Protein AF-A0AAP0BCT8-F1 (afdb_monomer_lite)

Secondary structure (DSSP, 8-state):
-----S----STT-EEEEETTEEEEEEPBTTT-TTSBSSSS-EEEEE--SS-EEEEEE-SSEEEEEESSS-EEEEEEEEEEETTEEEEEEEEEEE-SS-EEEEE--SSPP-GGGTS--S----------------EEEEEEEETTTEEEEEEEETTTEEEEEEEEE-----SSS--GGGG-EEEEEEEESSSEEEEEEETTS-EEEEEE---S-----EEEPSSS-EEEEEETTEEEEEE--PPP-SEEEEEEETTEEEEEEEESSSEEEEEEEEETTTTEEEEEE----B--S-----

Radius of gyration: 20.94 Å; chains: 1; bounding box: 56×50×57 Å

InterPro domains:
  IPR015943 WD40/YVTN repeat-like-containing domain superfamily [G3DSA:2.130.10.10] (5-277)
  IPR050358 RSE1/DDB1/CPSF1 [PTHR10644] (10-273)

Structure (mmCIF, N/CA/C/O backbone):
data_AF-A0AAP0BCT8-F1
#
_entry.id   AF-A0AAP0BCT8-F1
#
loop_
_atom_site.group_PDB
_atom_site.id
_atom_site.type_symbol
_atom_site.label_atom_id
_atom_site.label_alt_id
_atom_site.label_comp_id
_atom_site.label_asym_id
_atom_site.label_entity_id
_atom_site.label_seq_id
_atom_site.pdbx_PDB_ins_code
_atom_site.Cartn_x
_atom_site.Cartn_y
_atom_site.Cartn_z
_atom_site.occupancy
_atom_site.B_iso_or_equiv
_atom_site.auth_seq_id
_atom_site.auth_comp_id
_atom_site.auth_asym_id
_atom_site.auth_atom_id
_atom_site.pdbx_PDB_model_num
ATOM 1 N N . MET A 1 1 ? 13.645 0.091 11.585 1.00 22.42 1 MET A N 1
ATOM 2 C CA . MET A 1 1 ? 13.985 0.268 10.155 1.00 22.42 1 MET A CA 1
ATOM 3 C C . MET A 1 1 ? 12.853 -0.329 9.327 1.00 22.42 1 MET A C 1
ATOM 5 O O . MET A 1 1 ? 12.811 -1.543 9.201 1.00 22.42 1 MET A O 1
ATOM 9 N N . LYS A 1 2 ? 11.904 0.481 8.832 1.00 27.81 2 LYS A N 1
ATOM 10 C CA . LYS A 1 2 ? 10.885 0.024 7.866 1.00 27.81 2 LYS A CA 1
ATOM 11 C C . LYS A 1 2 ? 11.562 0.000 6.485 1.00 27.81 2 LYS A C 1
ATOM 13 O O . LYS A 1 2 ? 11.787 1.051 5.898 1.00 27.81 2 LYS A O 1
ATOM 18 N N . GLY A 1 3 ? 12.061 -1.173 6.087 1.00 29.11 3 GLY A N 1
ATOM 19 C CA . GLY A 1 3 ? 13.017 -1.351 4.982 1.00 29.11 3 GLY A CA 1
ATOM 20 C C . GLY A 1 3 ? 12.420 -1.632 3.600 1.00 29.11 3 GLY A C 1
ATOM 21 O O . GLY A 1 3 ? 13.172 -1.662 2.636 1.00 29.11 3 GLY A O 1
ATOM 22 N N . LEU A 1 4 ? 11.107 -1.805 3.467 1.00 38.34 4 LEU A N 1
ATOM 23 C CA . LEU A 1 4 ? 10.416 -1.924 2.180 1.00 38.34 4 LEU A CA 1
ATOM 24 C C . LEU A 1 4 ? 8.988 -1.399 2.376 1.00 38.34 4 LEU A C 1
ATOM 26 O O . LEU A 1 4 ? 8.299 -1.862 3.279 1.00 38.34 4 LEU A O 1
ATOM 30 N N . LEU A 1 5 ? 8.561 -0.427 1.568 1.00 46.06 5 LEU A N 1
ATOM 31 C CA . LEU A 1 5 ? 7.239 0.212 1.662 1.00 46.06 5 LEU A CA 1
ATOM 32 C C . LEU A 1 5 ? 6.247 -0.382 0.640 1.00 46.06 5 LEU A C 1
ATOM 34 O O . LEU A 1 5 ? 5.536 0.361 -0.011 1.00 46.06 5 LEU A O 1
ATOM 38 N N . ASN A 1 6 ? 6.176 -1.715 0.539 1.00 46.03 6 ASN A N 1
ATOM 39 C CA . ASN A 1 6 ? 5.222 -2.492 -0.281 1.00 46.03 6 ASN A CA 1
ATOM 40 C C . ASN A 1 6 ? 5.526 -2.663 -1.791 1.00 46.03 6 ASN A C 1
ATOM 42 O O . ASN A 1 6 ? 5.862 -1.719 -2.500 1.00 46.03 6 ASN A O 1
ATOM 46 N N . GLY A 1 7 ? 5.307 -3.904 -2.262 1.00 47.88 7 GLY A N 1
ATOM 47 C CA . GLY A 1 7 ? 4.762 -4.247 -3.587 1.00 47.88 7 GLY A CA 1
ATOM 48 C C . GLY A 1 7 ? 5.716 -4.400 -4.780 1.00 47.88 7 GLY A C 1
ATOM 49 O O . GLY A 1 7 ? 6.139 -3.416 -5.370 1.00 47.88 7 GLY A O 1
ATOM 50 N N . THR A 1 8 ? 5.937 -5.645 -5.216 1.00 46.38 8 THR A N 1
ATOM 51 C CA . THR A 1 8 ? 6.349 -6.022 -6.583 1.00 46.38 8 THR A CA 1
ATOM 52 C C . THR A 1 8 ? 5.097 -6.343 -7.398 1.00 46.38 8 THR A C 1
ATOM 54 O O . THR A 1 8 ? 4.490 -7.384 -7.159 1.00 46.38 8 THR A O 1
ATOM 57 N N . TYR A 1 9 ? 4.725 -5.499 -8.363 1.00 49.84 9 TYR A N 1
ATOM 58 C CA . TYR A 1 9 ? 3.739 -5.857 -9.388 1.00 49.84 9 TYR A CA 1
ATOM 59 C C . TYR A 1 9 ? 4.398 -5.935 -10.761 1.00 49.84 9 TYR A C 1
ATOM 61 O O . TYR A 1 9 ? 5.151 -5.040 -11.144 1.00 49.84 9 TYR A O 1
ATOM 69 N N . VAL A 1 10 ? 4.067 -7.009 -11.477 1.00 49.91 10 VAL A N 1
ATOM 70 C CA . VAL A 1 10 ? 4.519 -7.345 -12.824 1.00 49.91 10 VAL A CA 1
ATOM 71 C C . VAL A 1 10 ? 3.366 -7.089 -13.790 1.00 49.91 10 VAL A C 1
ATOM 73 O O . VAL A 1 10 ? 2.731 -8.025 -14.267 1.00 49.91 10 VAL A O 1
ATOM 76 N N . SER A 1 11 ? 3.105 -5.817 -14.093 1.00 46.94 11 SER A N 1
ATOM 77 C CA . SER A 1 11 ? 2.484 -5.491 -15.382 1.00 46.94 11 SER A CA 1
ATOM 78 C C . SER A 1 11 ? 3.589 -5.599 -16.425 1.00 46.94 11 SER A C 1
ATOM 80 O O . SER A 1 11 ? 4.672 -5.046 -16.227 1.00 46.94 11 SER A O 1
ATOM 82 N N . ASP A 1 12 ? 3.379 -6.374 -17.484 1.00 58.59 12 ASP A N 1
ATOM 83 C CA . ASP A 1 12 ? 4.313 -6.517 -18.614 1.00 58.59 12 ASP A CA 1
ATOM 84 C C . ASP A 1 12 ? 5.732 -7.049 -18.312 1.00 58.59 12 ASP A C 1
ATOM 86 O O . ASP A 1 12 ? 6.634 -6.929 -19.140 1.00 58.59 12 ASP A O 1
ATOM 90 N N . GLY A 1 13 ? 5.960 -7.710 -17.172 1.00 68.12 13 GLY A N 1
ATOM 91 C CA . GLY A 1 13 ? 7.278 -8.288 -16.854 1.00 68.12 13 GLY A CA 1
ATOM 92 C C . GLY A 1 13 ? 8.186 -7.389 -16.007 1.00 68.12 13 GLY A C 1
ATOM 93 O O . GLY A 1 13 ? 9.349 -7.731 -15.815 1.00 68.12 13 GLY A O 1
ATOM 94 N N . LEU A 1 14 ? 7.682 -6.264 -15.497 1.00 75.00 14 LEU A N 1
ATOM 95 C CA . LEU A 1 14 ? 8.451 -5.283 -14.728 1.00 75.00 14 LEU A CA 1
ATOM 96 C C . LEU A 1 14 ? 8.467 -5.576 -13.226 1.00 75.00 14 LEU A C 1
ATOM 98 O O . LEU A 1 14 ? 7.461 -5.961 -12.654 1.00 75.00 14 LEU A O 1
ATOM 102 N N . LEU A 1 15 ? 9.599 -5.345 -12.562 1.00 82.00 15 LEU A N 1
ATOM 103 C CA . LEU A 1 15 ? 9.684 -5.333 -11.101 1.00 82.00 15 LEU A CA 1
ATOM 104 C C . LEU A 1 15 ? 9.754 -3.889 -10.629 1.00 82.00 15 LEU A C 1
ATOM 106 O O . LEU A 1 15 ? 10.621 -3.151 -11.084 1.00 82.00 15 LEU A O 1
ATOM 110 N N . VAL A 1 16 ? 8.878 -3.496 -9.709 1.00 83.31 16 VAL A N 1
ATOM 111 C CA . VAL A 1 16 ? 8.884 -2.169 -9.081 1.00 83.31 16 VAL A CA 1
ATOM 112 C C . VAL A 1 16 ? 9.274 -2.314 -7.616 1.00 83.31 16 VAL A C 1
ATOM 114 O O . VAL A 1 16 ? 8.834 -3.234 -6.935 1.00 83.31 16 VAL A O 1
ATOM 117 N N . GLN A 1 17 ? 10.110 -1.399 -7.140 1.00 86.31 17 GLN A N 1
ATOM 118 C CA . GLN A 1 17 ? 10.537 -1.300 -5.757 1.00 86.31 17 GLN A CA 1
ATOM 119 C C . GLN A 1 17 ? 10.421 0.151 -5.294 1.00 86.31 17 GLN A C 1
ATOM 121 O O . GLN A 1 17 ? 11.037 1.057 -5.862 1.00 86.31 17 GLN A O 1
ATOM 126 N N . ILE A 1 18 ? 9.667 0.363 -4.220 1.00 87.62 18 ILE A N 1
ATOM 127 C CA . ILE A 1 18 ? 9.539 1.666 -3.570 1.00 87.62 18 ILE A CA 1
ATOM 128 C C . ILE A 1 18 ? 10.485 1.708 -2.370 1.00 87.62 18 ILE A C 1
ATOM 130 O O . ILE A 1 18 ? 10.412 0.884 -1.456 1.00 87.62 18 ILE A O 1
ATOM 134 N N . HIS A 1 19 ? 11.383 2.688 -2.372 1.00 85.88 19 HIS A N 1
ATOM 135 C CA . HIS A 1 19 ? 12.303 2.968 -1.280 1.00 85.88 19 HIS A CA 1
ATOM 136 C C . HIS A 1 19 ? 12.128 4.414 -0.807 1.00 85.88 19 HIS A C 1
ATOM 138 O O . HIS A 1 19 ? 11.650 5.276 -1.538 1.00 85.88 19 HIS A O 1
ATOM 144 N N . ARG A 1 20 ? 12.589 4.728 0.409 1.00 86.69 20 ARG A N 1
ATOM 145 C CA . ARG A 1 20 ? 12.513 6.089 0.972 1.00 86.69 20 ARG A CA 1
ATOM 146 C C . ARG A 1 20 ? 13.132 7.163 0.063 1.00 86.69 20 ARG A C 1
ATOM 148 O O . ARG A 1 20 ? 12.712 8.313 0.098 1.00 86.69 20 ARG A O 1
ATOM 155 N N . ALA A 1 21 ? 14.134 6.782 -0.726 1.00 86.25 21 ALA A N 1
ATOM 156 C CA . ALA A 1 21 ? 14.867 7.659 -1.641 1.00 86.25 21 ALA A CA 1
ATOM 157 C C . ALA A 1 21 ? 14.365 7.599 -3.097 1.00 86.25 21 ALA A C 1
ATOM 159 O O . ALA A 1 21 ? 15.075 8.034 -3.993 1.00 86.25 21 ALA A O 1
ATOM 160 N N . GLY A 1 22 ? 13.202 7.003 -3.364 1.00 87.12 22 GLY A N 1
ATOM 161 C CA . GLY A 1 22 ? 12.632 6.964 -4.708 1.00 87.12 22 GLY A CA 1
ATOM 162 C C . GLY A 1 22 ? 12.072 5.612 -5.121 1.00 87.12 22 GLY A C 1
ATOM 163 O O . GLY A 1 22 ? 12.111 4.628 -4.383 1.00 87.12 22 GLY A O 1
ATOM 164 N N . VAL A 1 23 ? 11.559 5.585 -6.345 1.00 87.81 23 VAL A N 1
ATOM 165 C CA . VAL A 1 23 ? 11.003 4.397 -6.985 1.00 87.81 23 VAL A CA 1
ATOM 166 C C . VAL A 1 23 ? 12.020 3.863 -7.977 1.00 87.81 23 VAL A C 1
ATOM 168 O O . VAL A 1 23 ? 12.510 4.594 -8.839 1.00 87.81 23 VAL A O 1
ATOM 171 N N . LYS A 1 24 ? 12.341 2.581 -7.862 1.00 85.62 24 LYS A N 1
ATOM 172 C CA . LYS A 1 24 ? 13.181 1.853 -8.805 1.00 85.62 24 LYS A CA 1
ATOM 173 C C . LYS A 1 24 ? 12.314 0.849 -9.540 1.00 85.62 24 LYS A C 1
ATOM 175 O O . LYS A 1 24 ? 11.477 0.202 -8.924 1.00 85.62 24 LYS A O 1
ATOM 180 N N . PHE A 1 25 ? 12.528 0.691 -10.835 1.00 82.88 25 PHE A N 1
ATOM 181 C CA . PHE A 1 25 ? 12.010 -0.461 -11.553 1.00 82.88 25 PHE A CA 1
ATOM 182 C C . PHE A 1 25 ? 13.140 -1.181 -12.273 1.00 82.88 25 PHE A C 1
ATOM 184 O O . PHE A 1 25 ? 14.136 -0.567 -12.667 1.00 82.88 25 PHE A O 1
ATOM 191 N N . CYS A 1 26 ? 12.988 -2.490 -12.412 1.00 80.25 26 CYS A N 1
ATOM 192 C CA . CYS A 1 26 ? 13.952 -3.361 -13.049 1.00 80.25 26 CYS A CA 1
ATOM 193 C C . CYS A 1 26 ? 13.253 -4.335 -13.998 1.00 80.25 26 CYS A C 1
ATOM 195 O O . CYS A 1 26 ? 12.195 -4.881 -13.688 1.00 80.25 26 CYS A O 1
ATOM 197 N N . LEU A 1 27 ? 13.879 -4.575 -15.146 1.00 79.31 27 LEU A N 1
ATOM 198 C CA . LEU A 1 27 ? 13.504 -5.640 -16.065 1.00 79.31 27 LEU A CA 1
ATOM 199 C C . LEU A 1 27 ? 14.312 -6.903 -15.730 1.00 79.31 27 LEU A C 1
ATOM 201 O O . LE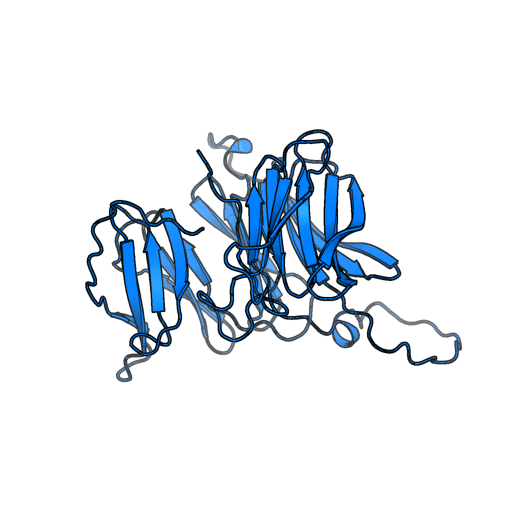U A 1 27 ? 15.549 -6.837 -15.714 1.00 79.31 27 LEU A O 1
ATOM 205 N N . PRO A 1 28 ? 13.659 -8.051 -15.481 1.00 80.25 28 PRO A N 1
ATOM 206 C CA . PRO A 1 28 ? 14.356 -9.311 -15.281 1.00 80.25 28 PRO A CA 1
ATOM 207 C C . PRO A 1 28 ? 15.065 -9.729 -16.572 1.00 80.25 28 PRO A C 1
ATOM 209 O O . PRO A 1 28 ? 14.595 -9.453 -17.676 1.00 80.25 28 PRO A O 1
ATOM 212 N N . THR A 1 29 ? 16.196 -10.420 -16.444 1.00 85.19 29 THR A N 1
ATOM 213 C CA . THR A 1 29 ? 16.911 -10.997 -17.590 1.00 85.19 29 THR A CA 1
ATOM 214 C C . THR A 1 29 ? 16.249 -12.295 -18.052 1.00 85.19 29 THR A C 1
ATOM 216 O O . THR A 1 29 ? 15.484 -12.914 -17.309 1.00 85.19 29 THR A O 1
ATOM 219 N N . THR A 1 30 ? 16.576 -12.756 -19.260 1.00 83.44 30 THR A N 1
ATOM 220 C CA . THR A 1 30 ? 16.139 -14.074 -19.771 1.00 83.44 30 THR A CA 1
ATOM 221 C C . THR A 1 30 ? 16.579 -15.249 -18.893 1.00 83.44 30 THR A C 1
ATOM 223 O O . THR A 1 30 ? 15.909 -16.277 -18.870 1.00 83.44 30 THR A O 1
ATOM 226 N N . ALA A 1 31 ? 17.666 -15.093 -18.129 1.00 83.00 31 ALA A N 1
ATOM 227 C CA . ALA A 1 31 ? 18.103 -16.085 -17.147 1.00 83.00 31 ALA A CA 1
ATOM 228 C C . ALA A 1 31 ? 17.148 -16.194 -15.943 1.00 83.00 31 ALA A C 1
ATOM 230 O O . ALA A 1 31 ? 17.057 -17.256 -15.333 1.00 83.00 31 ALA A O 1
ATOM 231 N N . ALA A 1 32 ? 16.448 -15.107 -15.600 1.00 75.44 32 ALA A N 1
ATOM 232 C CA . ALA A 1 32 ? 15.517 -15.049 -14.474 1.00 75.44 32 ALA A CA 1
ATOM 233 C C . ALA A 1 32 ? 14.051 -15.261 -14.892 1.00 75.44 32 ALA A C 1
ATOM 235 O O . ALA A 1 32 ? 13.257 -15.759 -14.098 1.00 75.44 32 ALA A O 1
ATOM 236 N N . HIS A 1 33 ? 13.672 -14.884 -16.117 1.00 76.25 33 HIS A N 1
ATOM 237 C CA . HIS A 1 33 ? 12.300 -15.005 -16.606 1.00 76.25 33 HIS A CA 1
ATOM 238 C C . HIS A 1 33 ? 12.255 -15.212 -18.125 1.00 76.25 33 HIS A C 1
ATOM 240 O O . HIS A 1 33 ? 12.957 -14.534 -18.868 1.00 76.25 33 HIS A O 1
ATOM 246 N N . VAL A 1 34 ? 11.370 -16.087 -18.617 1.00 76.44 34 VAL A N 1
ATOM 247 C CA . VAL A 1 34 ? 11.278 -16.438 -20.054 1.00 76.44 34 VAL A CA 1
ATOM 248 C C . VAL A 1 34 ? 10.923 -15.258 -20.967 1.00 76.44 34 VAL A C 1
ATOM 250 O O . VAL A 1 34 ? 11.311 -15.242 -22.129 1.00 76.44 34 VAL A O 1
ATOM 253 N N . LYS A 1 35 ? 10.221 -14.248 -20.436 1.00 73.12 35 LYS A N 1
ATOM 254 C CA . LYS A 1 35 ? 9.932 -12.973 -21.126 1.00 73.12 35 LYS A CA 1
ATOM 255 C C . LYS A 1 35 ? 10.942 -11.863 -20.796 1.00 73.12 35 LYS A C 1
ATOM 257 O O . LYS A 1 35 ? 10.660 -10.692 -21.020 1.00 73.12 35 LYS A O 1
ATOM 262 N N . GLY A 1 36 ? 12.060 -12.213 -20.167 1.00 72.25 36 GLY A N 1
ATOM 263 C CA . GLY A 1 36 ? 13.057 -11.262 -19.698 1.00 72.25 36 GLY A CA 1
ATOM 264 C C . GLY A 1 36 ? 13.882 -10.638 -20.823 1.00 72.25 36 GLY A C 1
ATOM 265 O O . GLY A 1 36 ? 13.857 -11.059 -21.978 1.00 72.25 36 GLY A O 1
ATOM 266 N N . PHE A 1 37 ? 14.652 -9.622 -20.458 1.00 76.19 37 PHE A N 1
ATOM 267 C CA . PHE A 1 37 ? 15.547 -8.888 -21.340 1.00 76.19 37 PHE A CA 1
ATOM 268 C C . PHE A 1 37 ? 16.758 -9.762 -21.735 1.00 76.19 37 PHE A C 1
ATOM 270 O O . PHE A 1 37 ? 17.363 -10.382 -20.851 1.00 76.19 37 PHE A O 1
ATOM 277 N N . PRO A 1 38 ? 17.145 -9.853 -23.027 1.00 78.81 38 PRO A N 1
ATOM 278 C CA . PRO A 1 38 ? 18.206 -10.750 -23.502 1.00 78.81 38 PRO A CA 1
ATOM 279 C C . PRO A 1 38 ? 19.618 -10.200 -23.232 1.00 78.81 38 PRO A C 1
ATOM 281 O O . PRO A 1 38 ? 20.484 -10.213 -24.101 1.00 78.81 38 PRO A O 1
ATOM 284 N N . PHE A 1 39 ? 19.854 -9.705 -22.019 1.00 78.12 39 PHE A N 1
ATOM 285 C CA . PHE A 1 39 ? 21.144 -9.201 -21.559 1.00 78.12 39 PHE A CA 1
ATOM 286 C C . PHE A 1 39 ? 21.573 -9.922 -20.281 1.00 78.12 39 PHE A C 1
ATOM 288 O O . PHE A 1 39 ? 20.758 -10.495 -19.559 1.00 78.12 39 PHE A O 1
ATOM 295 N N . SER A 1 40 ? 22.875 -9.894 -20.000 1.00 78.62 40 SER A N 1
ATOM 296 C CA . SER A 1 40 ? 23.470 -10.555 -18.834 1.00 78.62 40 SER A CA 1
ATOM 297 C C . SER A 1 40 ? 23.176 -9.850 -17.508 1.00 78.62 40 SER A C 1
ATOM 299 O O . SER A 1 40 ? 23.298 -10.471 -16.454 1.00 78.62 40 SER A O 1
ATOM 301 N N . LEU A 1 41 ? 22.780 -8.573 -17.545 1.00 77.69 41 LEU A N 1
ATOM 302 C CA . LEU A 1 41 ? 22.479 -7.759 -16.369 1.00 77.69 41 LEU A CA 1
ATOM 303 C C . LEU A 1 41 ? 21.055 -7.196 -16.446 1.00 77.69 41 LEU A C 1
ATOM 305 O O . LEU A 1 41 ? 20.606 -6.835 -17.539 1.00 77.69 41 LEU A O 1
ATOM 309 N N . PRO A 1 42 ? 20.345 -7.101 -15.305 1.00 76.69 42 PRO A N 1
ATOM 310 C CA . PRO A 1 42 ? 19.030 -6.481 -15.268 1.00 76.69 42 PRO A CA 1
ATOM 311 C C . PRO A 1 42 ? 19.147 -4.993 -15.606 1.00 76.69 42 PRO A C 1
ATOM 313 O O . PRO A 1 42 ? 20.030 -4.292 -15.104 1.00 76.69 42 PRO A O 1
ATOM 316 N N . PHE A 1 43 ? 18.238 -4.501 -16.445 1.00 77.06 43 PHE A N 1
ATOM 317 C CA . PHE A 1 43 ? 18.116 -3.069 -16.688 1.00 77.06 43 PHE A CA 1
ATOM 318 C C . PHE A 1 43 ? 17.317 -2.456 -15.546 1.00 77.06 43 PHE A C 1
ATOM 320 O O . PHE A 1 43 ? 16.174 -2.851 -15.330 1.00 77.06 43 PHE A O 1
ATOM 327 N N . CYS A 1 44 ? 17.902 -1.502 -14.827 1.00 77.62 44 CYS A N 1
ATOM 328 C CA . CYS A 1 44 ? 17.240 -0.826 -13.723 1.00 77.62 44 CYS A CA 1
ATOM 329 C C . CYS A 1 44 ? 17.282 0.684 -13.919 1.00 77.62 44 CYS A C 1
ATOM 331 O O . CYS A 1 44 ? 18.337 1.254 -14.187 1.00 77.62 44 CYS A O 1
ATOM 333 N N . THR A 1 45 ? 16.143 1.332 -13.716 1.00 77.31 45 THR A N 1
ATOM 334 C CA . THR A 1 45 ? 16.028 2.789 -13.693 1.00 77.31 45 THR A CA 1
ATOM 335 C C . THR A 1 45 ? 15.364 3.200 -12.392 1.00 77.31 45 THR A C 1
ATOM 337 O O . THR A 1 45 ? 14.457 2.535 -11.895 1.00 77.31 45 THR A O 1
ATOM 340 N N . SER A 1 46 ? 15.840 4.295 -11.814 1.00 77.88 46 SER A N 1
ATOM 341 C CA . SER A 1 46 ? 15.271 4.873 -10.603 1.00 77.88 46 SER A CA 1
ATOM 342 C C . SER A 1 46 ? 14.852 6.305 -10.856 1.00 77.88 46 SER A C 1
ATOM 344 O O . SER A 1 46 ? 15.596 7.069 -11.469 1.00 77.88 46 SER A O 1
ATOM 346 N N . ARG A 1 47 ? 13.698 6.680 -10.318 1.00 76.31 47 ARG A N 1
ATOM 347 C CA . ARG A 1 47 ? 13.248 8.062 -10.254 1.00 76.31 47 ARG A CA 1
ATOM 348 C C . ARG A 1 47 ? 12.971 8.420 -8.802 1.00 76.31 47 ARG A C 1
ATOM 350 O O . ARG A 1 47 ? 12.210 7.746 -8.111 1.00 76.31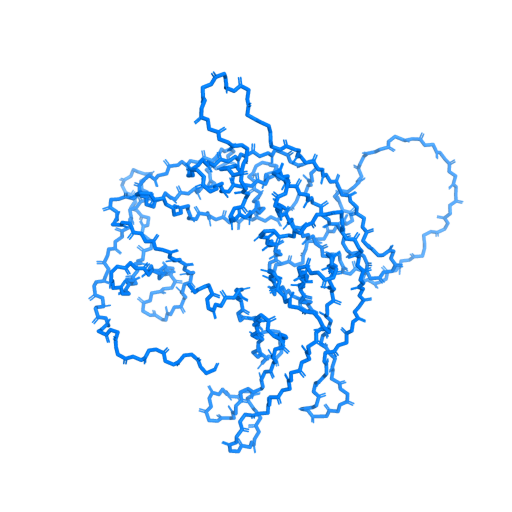 47 ARG A O 1
ATOM 357 N N . CYS A 1 48 ? 13.612 9.484 -8.346 1.00 65.50 48 CYS A N 1
ATOM 358 C CA . CYS A 1 48 ? 13.395 10.056 -7.029 1.00 65.50 48 CYS A CA 1
ATOM 359 C C . CYS A 1 48 ? 12.406 11.220 -7.191 1.00 65.50 48 CYS A C 1
ATOM 361 O O . CYS A 1 48 ? 12.660 12.086 -8.030 1.00 65.50 48 CYS A O 1
ATOM 363 N N . PRO A 1 49 ? 11.286 11.274 -6.452 1.00 66.81 49 PRO A N 1
ATOM 364 C CA . PRO A 1 49 ? 10.706 12.574 -6.139 1.00 66.81 49 PRO A CA 1
ATOM 365 C C . PRO A 1 49 ? 11.729 13.336 -5.286 1.00 66.81 49 PRO A C 1
ATOM 367 O O . PRO A 1 49 ? 12.396 12.715 -4.472 1.00 66.81 49 PRO A O 1
ATOM 370 N N . ASP A 1 50 ? 11.881 14.652 -5.427 1.00 73.00 50 ASP A N 1
ATOM 371 C CA . ASP A 1 50 ? 12.961 15.417 -4.760 1.00 73.00 50 ASP A CA 1
ATOM 372 C C . ASP A 1 50 ? 12.988 15.302 -3.214 1.00 73.00 50 ASP A C 1
ATOM 374 O O . ASP A 1 50 ? 13.940 15.734 -2.568 1.00 73.00 50 ASP A O 1
ATOM 378 N N . ASN A 1 51 ? 11.959 14.694 -2.614 1.00 82.88 51 ASN A N 1
ATOM 379 C CA . ASN A 1 51 ? 11.754 14.551 -1.177 1.00 82.88 51 ASN A CA 1
ATOM 380 C C . ASN A 1 51 ? 11.618 13.076 -0.765 1.00 82.88 51 ASN A C 1
ATOM 382 O O . ASN A 1 51 ? 11.299 12.210 -1.578 1.00 82.88 51 ASN A O 1
ATOM 386 N N . SER A 1 52 ? 11.799 12.786 0.529 1.00 89.69 52 SER A N 1
ATOM 387 C CA . SER A 1 52 ? 11.687 11.416 1.038 1.00 89.69 52 SER A CA 1
ATOM 388 C C . SER A 1 52 ? 10.268 10.865 0.931 1.00 89.69 52 SER A C 1
ATOM 390 O O . SER A 1 52 ? 9.313 11.519 1.356 1.00 89.69 52 SER A O 1
ATOM 392 N N . ILE A 1 53 ? 10.155 9.634 0.437 1.00 91.19 53 ILE A N 1
ATOM 393 C CA . ILE A 1 53 ? 8.899 8.885 0.367 1.00 91.19 53 ILE A CA 1
ATOM 394 C C . ILE A 1 53 ? 8.526 8.391 1.773 1.00 91.19 53 ILE A C 1
ATOM 396 O O . ILE A 1 53 ? 9.341 7.730 2.425 1.00 91.19 53 ILE A O 1
ATOM 400 N N . SER A 1 54 ? 7.313 8.717 2.227 1.00 91.25 54 SER A N 1
ATOM 401 C CA . SER A 1 54 ? 6.738 8.271 3.504 1.00 91.25 54 SER A CA 1
ATOM 402 C C . SER A 1 54 ? 5.999 6.939 3.361 1.00 91.25 54 SER A C 1
ATOM 404 O O . SER A 1 54 ? 6.128 6.063 4.214 1.00 91.25 54 SER A O 1
ATOM 406 N N . SER A 1 55 ? 5.266 6.764 2.259 1.00 91.31 55 SER A N 1
ATOM 407 C CA . SER A 1 55 ? 4.468 5.572 1.974 1.00 91.31 55 SER A CA 1
ATOM 408 C C . SER A 1 55 ? 4.288 5.377 0.470 1.00 91.31 55 SER A C 1
ATOM 410 O O . SER A 1 55 ? 4.426 6.324 -0.308 1.00 91.31 55 SER A O 1
ATOM 412 N N . GLY A 1 56 ? 3.991 4.150 0.050 1.00 90.56 56 GLY A N 1
ATOM 413 C CA . GLY A 1 56 ? 3.790 3.820 -1.353 1.00 90.56 56 GLY A CA 1
ATOM 414 C C . GLY A 1 56 ? 2.934 2.578 -1.556 1.00 90.56 56 GLY A C 1
ATOM 415 O O . GLY A 1 56 ? 2.831 1.723 -0.677 1.00 90.56 56 GLY A O 1
ATOM 416 N N . ALA A 1 57 ? 2.318 2.496 -2.728 1.00 88.31 57 ALA A N 1
ATOM 417 C CA . ALA A 1 57 ? 1.591 1.328 -3.192 1.00 88.31 57 ALA A CA 1
ATOM 418 C C . ALA A 1 57 ? 1.787 1.158 -4.702 1.00 88.31 57 ALA A C 1
ATOM 420 O O . ALA A 1 57 ? 1.972 2.131 -5.438 1.00 88.31 57 ALA A O 1
ATOM 421 N N . VAL A 1 58 ? 1.749 -0.089 -5.159 1.00 84.75 58 VAL A N 1
ATOM 422 C CA . VAL A 1 58 ? 1.844 -0.449 -6.576 1.00 84.75 58 VAL A CA 1
ATOM 423 C C . VAL A 1 58 ? 0.549 -1.153 -6.959 1.00 84.75 58 VAL A C 1
ATOM 425 O O . VAL A 1 58 ? 0.176 -2.118 -6.298 1.00 84.75 58 VAL A O 1
ATOM 428 N N . GLY A 1 59 ? -0.122 -0.676 -8.006 1.00 77.69 59 GLY A N 1
ATOM 429 C CA . GLY A 1 59 ? -1.321 -1.300 -8.566 1.00 77.69 59 GLY A CA 1
ATOM 430 C C . GLY A 1 59 ? -1.173 -1.591 -10.058 1.00 77.69 59 GLY A C 1
ATOM 431 O O . GLY A 1 59 ? -0.073 -1.532 -10.618 1.00 77.69 59 GLY A O 1
ATOM 432 N N . HIS A 1 60 ? -2.291 -1.894 -10.722 1.00 72.44 60 HIS A N 1
ATOM 433 C CA . HIS A 1 60 ? -2.302 -2.157 -12.161 1.00 72.44 60 HIS A CA 1
ATOM 434 C C . HIS A 1 60 ? -1.956 -0.882 -12.943 1.00 72.44 60 HIS A C 1
ATOM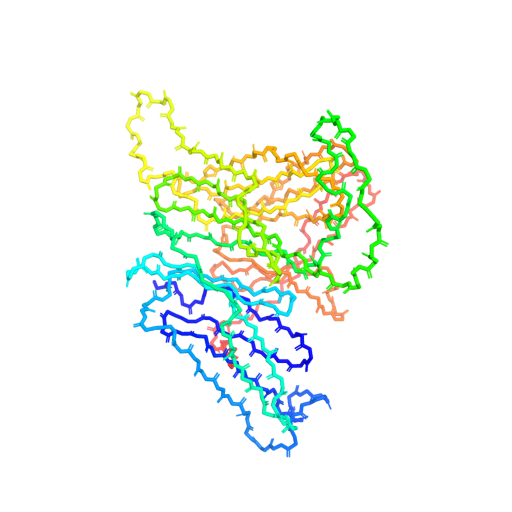 436 O O . HIS A 1 60 ? -2.698 0.100 -12.907 1.00 72.44 60 HIS A O 1
ATOM 442 N N . ASN A 1 61 ? -0.808 -0.886 -13.626 1.00 73.50 61 ASN A N 1
ATOM 443 C CA . ASN A 1 61 ? -0.302 0.203 -14.478 1.00 73.50 61 ASN A CA 1
ATOM 444 C C . ASN A 1 61 ? -0.061 1.568 -13.806 1.00 73.50 61 ASN A C 1
ATOM 446 O O . ASN A 1 61 ? 0.278 2.532 -14.494 1.00 73.50 61 ASN A O 1
ATOM 450 N N . ALA A 1 62 ? -0.168 1.664 -12.482 1.00 81.31 62 ALA A N 1
ATOM 451 C CA . ALA A 1 62 ? 0.096 2.895 -11.750 1.00 81.31 62 ALA A CA 1
ATOM 452 C C . ALA A 1 62 ? 0.768 2.617 -10.400 1.00 81.31 62 ALA A C 1
ATOM 454 O O . ALA A 1 62 ? 0.531 1.604 -9.741 1.00 81.31 62 ALA A O 1
ATOM 455 N N . ILE A 1 63 ? 1.639 3.540 -10.004 1.00 86.75 63 ILE A N 1
ATOM 456 C CA . ILE A 1 63 ? 2.385 3.522 -8.747 1.00 86.75 63 ILE A CA 1
ATOM 457 C C . ILE A 1 63 ? 2.024 4.794 -7.995 1.00 86.75 63 ILE A C 1
ATOM 459 O O . ILE A 1 63 ? 2.129 5.888 -8.548 1.00 86.75 63 ILE A O 1
ATOM 463 N N . ILE A 1 64 ? 1.635 4.670 -6.733 1.00 89.00 64 ILE A N 1
ATOM 464 C CA . ILE A 1 64 ? 1.285 5.811 -5.888 1.00 89.00 64 ILE A CA 1
ATOM 465 C C . ILE A 1 64 ? 2.348 5.958 -4.810 1.00 89.00 64 ILE A C 1
ATOM 467 O O . ILE A 1 64 ? 2.661 4.999 -4.108 1.00 89.00 64 ILE A O 1
ATOM 471 N N . VAL A 1 65 ? 2.907 7.159 -4.668 1.00 92.31 65 VAL A N 1
ATOM 472 C CA . VAL A 1 65 ? 3.893 7.473 -3.625 1.00 92.31 65 VAL A CA 1
ATOM 473 C C . VAL A 1 65 ? 3.539 8.761 -2.905 1.00 92.31 65 VAL A C 1
ATOM 475 O O . VAL A 1 65 ? 3.215 9.766 -3.533 1.00 92.31 65 VAL A O 1
ATOM 478 N N . ALA A 1 66 ? 3.631 8.741 -1.580 1.00 93.06 66 ALA A N 1
ATOM 479 C CA . ALA A 1 66 ? 3.483 9.918 -0.740 1.00 93.06 66 ALA A CA 1
ATOM 480 C C . ALA A 1 66 ? 4.844 10.395 -0.225 1.00 93.06 66 ALA A C 1
ATOM 482 O O . ALA A 1 66 ? 5.710 9.579 0.089 1.00 93.06 66 ALA A O 1
ATOM 483 N N . THR A 1 67 ? 5.041 11.708 -0.118 1.00 92.94 67 THR A N 1
ATOM 484 C CA . THR A 1 67 ? 6.259 12.317 0.437 1.00 92.94 67 THR A CA 1
ATOM 485 C C . THR A 1 67 ? 6.013 12.965 1.793 1.00 92.94 67 THR A C 1
ATOM 487 O O . THR A 1 67 ? 4.934 13.495 2.041 1.00 92.94 67 THR A O 1
ATOM 490 N N . SER A 1 68 ? 7.036 12.977 2.650 1.00 87.25 68 SER A N 1
ATOM 491 C CA . SER A 1 68 ? 6.956 13.538 4.007 1.00 87.25 68 SER A CA 1
ATOM 492 C C . SER A 1 68 ? 6.891 15.063 4.026 1.00 87.25 68 SER A C 1
ATOM 494 O O . SER A 1 68 ? 6.003 15.656 4.630 1.00 87.25 68 SER A O 1
ATOM 496 N N . THR A 1 69 ? 7.838 15.724 3.358 1.00 87.12 69 THR A N 1
ATOM 497 C CA . THR A 1 69 ? 8.000 17.179 3.420 1.00 87.12 69 THR A CA 1
ATOM 498 C C . THR A 1 69 ? 8.475 17.733 2.080 1.00 87.12 69 THR A C 1
ATOM 500 O O . THR A 1 69 ? 9.616 17.495 1.694 1.00 87.12 69 THR A O 1
ATOM 503 N N . PRO A 1 70 ? 7.651 18.526 1.373 1.00 89.44 70 PRO A N 1
ATOM 504 C CA . PRO A 1 70 ? 6.206 18.739 1.561 1.00 89.44 70 PRO A CA 1
ATOM 505 C C . PRO A 1 70 ? 5.338 17.482 1.339 1.00 89.44 70 PRO A C 1
ATOM 507 O O . PRO A 1 70 ? 5.715 16.596 0.575 1.00 89.44 70 PRO A O 1
ATOM 510 N N . CYS A 1 71 ? 4.155 17.444 1.969 1.00 92.31 71 CYS A N 1
ATOM 511 C CA . CYS A 1 71 ? 3.177 16.353 1.867 1.00 92.31 71 CYS A CA 1
ATOM 512 C C . CYS A 1 71 ? 2.511 16.321 0.484 1.00 92.31 71 CYS A C 1
ATOM 514 O O . CYS A 1 71 ? 1.539 17.036 0.225 1.00 92.31 71 CYS A O 1
ATOM 516 N N . PHE A 1 72 ? 3.054 15.517 -0.426 1.00 92.56 72 PHE A N 1
ATOM 517 C CA . PHE A 1 72 ? 2.503 15.311 -1.762 1.00 92.56 72 PHE A CA 1
ATOM 518 C C . PHE A 1 72 ? 2.195 13.842 -1.991 1.00 92.56 72 PHE A C 1
ATOM 520 O O . PHE A 1 72 ? 2.943 12.980 -1.547 1.00 92.56 72 PHE A O 1
ATOM 527 N N . LEU A 1 73 ? 1.125 13.589 -2.733 1.00 92.19 73 LEU A N 1
ATOM 528 C CA . LEU A 1 73 ? 0.783 12.300 -3.305 1.00 92.19 73 LEU A CA 1
ATOM 529 C C . LEU A 1 73 ? 1.057 12.362 -4.807 1.00 92.19 73 LEU A C 1
ATOM 531 O O . LEU A 1 73 ? 0.500 13.214 -5.501 1.00 92.19 73 LEU A O 1
ATOM 535 N N . PHE A 1 74 ? 1.921 11.488 -5.302 1.00 90.62 74 PHE A N 1
ATOM 536 C CA . PHE A 1 74 ? 2.251 11.359 -6.715 1.00 90.62 74 PHE A CA 1
ATOM 537 C C . PHE A 1 74 ? 1.667 10.065 -7.258 1.00 90.62 74 PHE A C 1
ATOM 539 O O . PHE A 1 74 ? 1.817 9.011 -6.640 1.00 90.62 74 PHE A O 1
ATOM 546 N N . VAL A 1 75 ? 1.075 10.146 -8.443 1.00 88.62 75 VAL A N 1
ATOM 547 C CA . VAL A 1 75 ? 0.758 8.991 -9.277 1.00 88.62 75 VAL A CA 1
ATOM 548 C C . VAL A 1 75 ? 1.773 8.941 -10.398 1.00 88.62 75 VAL A C 1
ATOM 550 O O . VAL A 1 75 ? 1.927 9.898 -11.159 1.00 88.62 75 VAL A O 1
ATOM 553 N N . LEU A 1 76 ? 2.460 7.817 -10.499 1.00 87.25 76 LEU A N 1
ATOM 554 C CA . LEU A 1 76 ? 3.465 7.551 -11.505 1.00 87.25 76 LEU A CA 1
ATOM 555 C C . LEU A 1 76 ? 2.958 6.453 -12.436 1.00 87.25 76 LEU A C 1
ATOM 557 O O . LEU A 1 76 ? 2.480 5.414 -11.984 1.00 87.25 76 LEU A O 1
ATOM 561 N N . GLY A 1 77 ? 3.092 6.691 -13.733 1.00 83.88 77 GLY A N 1
ATOM 562 C CA . GLY A 1 77 ? 2.879 5.695 -14.773 1.00 83.88 77 GLY A CA 1
ATOM 563 C C . GLY A 1 77 ? 4.206 5.138 -15.263 1.00 83.88 77 GLY A C 1
ATOM 564 O O . GLY A 1 77 ? 5.256 5.775 -15.123 1.00 83.88 77 GLY A O 1
ATOM 565 N N . VAL A 1 78 ? 4.151 3.963 -15.882 1.00 81.38 78 VAL A N 1
ATOM 566 C CA . VAL A 1 78 ? 5.278 3.390 -16.620 1.00 81.38 78 VAL A CA 1
ATOM 567 C C . VAL A 1 78 ? 4.927 3.403 -18.101 1.00 81.38 78 VAL A C 1
ATOM 569 O O . VAL A 1 78 ? 3.896 2.868 -18.495 1.00 81.38 78 VAL A O 1
ATOM 572 N N . ARG A 1 79 ? 5.770 4.019 -18.935 1.00 80.06 79 ARG A N 1
ATOM 573 C CA . ARG A 1 79 ? 5.615 3.983 -20.400 1.00 80.06 79 ARG A CA 1
ATOM 574 C C . ARG A 1 79 ? 6.830 3.364 -21.062 1.00 80.06 79 ARG A C 1
ATOM 576 O O . ARG A 1 79 ? 7.949 3.538 -20.587 1.00 80.06 79 ARG A O 1
ATOM 583 N N . SER A 1 80 ? 6.615 2.679 -22.182 1.00 77.56 80 SER A N 1
ATOM 584 C CA . SER A 1 80 ? 7.692 2.194 -23.047 1.00 77.56 80 SER A CA 1
ATOM 585 C C . SER A 1 80 ? 8.007 3.247 -24.107 1.00 77.56 80 SER A C 1
ATOM 587 O O . SER A 1 80 ? 7.159 3.545 -24.942 1.00 77.56 80 SER A O 1
ATOM 589 N N . SER A 1 81 ? 9.211 3.817 -24.070 1.00 68.94 81 SER A N 1
ATOM 590 C CA . SER A 1 81 ? 9.679 4.803 -25.058 1.00 68.94 81 SER A CA 1
ATOM 591 C C . SER A 1 81 ? 10.316 4.121 -26.281 1.00 68.94 81 SER A C 1
ATOM 593 O O . SER A 1 81 ? 10.144 4.560 -27.415 1.00 68.94 81 SER A O 1
ATOM 595 N N . ALA A 1 82 ? 10.985 2.982 -26.064 1.00 69.38 82 ALA A N 1
ATOM 596 C CA . ALA A 1 82 ? 11.539 2.105 -27.098 1.00 69.38 82 ALA A CA 1
ATOM 597 C C . ALA A 1 82 ? 11.539 0.642 -26.613 1.00 69.38 82 ALA A C 1
ATOM 599 O O . ALA A 1 82 ? 11.088 0.357 -25.500 1.00 69.38 82 ALA A O 1
ATOM 600 N N . ALA A 1 83 ? 12.056 -0.292 -27.423 1.00 69.38 83 ALA A N 1
ATOM 601 C CA . ALA A 1 83 ? 12.234 -1.683 -27.006 1.00 69.38 83 ALA A CA 1
ATOM 602 C C . ALA A 1 83 ? 13.073 -1.744 -25.715 1.00 69.38 83 ALA A C 1
ATOM 604 O O . ALA A 1 83 ? 14.232 -1.332 -25.709 1.00 69.38 83 ALA A O 1
ATOM 605 N N . TYR A 1 84 ? 12.470 -2.247 -24.632 1.00 66.12 84 TYR A N 1
ATOM 606 C CA . TYR A 1 84 ? 13.099 -2.424 -23.314 1.00 66.12 84 TYR A CA 1
ATOM 607 C C . TYR A 1 84 ? 13.567 -1.136 -22.617 1.00 66.12 84 TYR A C 1
ATOM 609 O O . TYR A 1 84 ? 14.284 -1.192 -21.619 1.00 66.12 84 TYR A O 1
ATOM 617 N N . GLN A 1 85 ? 13.147 0.027 -23.118 1.00 73.88 85 GLN A N 1
ATOM 618 C CA . GLN A 1 85 ? 13.333 1.306 -22.446 1.00 73.88 85 GLN A CA 1
ATOM 619 C C . GLN A 1 85 ? 11.998 1.749 -21.879 1.00 73.88 85 GLN A C 1
ATOM 621 O O . GLN A 1 85 ? 11.159 2.320 -22.581 1.00 73.88 85 GLN A O 1
ATOM 626 N N . HIS A 1 86 ? 11.819 1.472 -20.595 1.00 76.50 86 HIS A N 1
ATOM 627 C CA . HIS A 1 86 ? 10.711 2.020 -19.839 1.00 76.50 86 HIS A CA 1
ATOM 628 C C . HIS A 1 86 ? 11.158 3.281 -19.120 1.00 76.50 86 HIS A C 1
ATOM 630 O O . HIS A 1 86 ? 12.320 3.410 -18.737 1.00 76.50 86 HIS A O 1
ATOM 636 N N . GLU A 1 87 ? 10.233 4.207 -18.930 1.00 82.31 87 GLU A N 1
ATOM 637 C CA . GLU A 1 87 ? 10.437 5.350 -18.058 1.00 82.31 87 GLU A CA 1
ATOM 638 C C . GLU A 1 87 ? 9.248 5.526 -17.122 1.00 82.31 87 GLU A C 1
ATOM 640 O O . GLU A 1 87 ? 8.096 5.259 -17.478 1.00 82.31 87 GLU A O 1
ATOM 645 N N . LEU A 1 88 ? 9.556 6.008 -15.920 1.00 83.00 88 LEU A N 1
ATOM 646 C CA . LEU A 1 88 ? 8.557 6.505 -14.990 1.00 83.00 88 LEU A CA 1
ATOM 647 C C . LEU A 1 88 ? 8.224 7.938 -15.361 1.00 83.00 88 LEU A C 1
ATOM 649 O O . LEU A 1 88 ? 9.127 8.776 -15.423 1.00 83.00 88 LEU A O 1
ATOM 653 N N . TYR A 1 89 ? 6.944 8.237 -15.517 1.00 83.69 89 TYR A N 1
ATOM 654 C CA . TYR A 1 89 ? 6.452 9.595 -15.713 1.00 83.69 89 TYR A CA 1
ATOM 655 C C . TYR A 1 89 ? 5.388 9.926 -14.670 1.00 83.69 89 TYR A C 1
ATOM 657 O O . TYR A 1 89 ? 4.675 9.049 -14.190 1.00 83.69 89 TYR A O 1
ATOM 665 N N . GLU A 1 90 ? 5.315 11.196 -14.283 1.00 87.94 90 GLU A N 1
ATOM 666 C CA . GLU A 1 90 ? 4.265 11.674 -13.388 1.00 87.94 90 GLU A CA 1
ATOM 667 C C . GLU A 1 90 ? 2.959 11.767 -14.181 1.00 87.94 90 GLU A C 1
ATOM 669 O O . GLU A 1 90 ? 2.902 12.460 -15.196 1.00 87.94 90 GLU A O 1
ATOM 674 N N . ILE A 1 91 ? 1.936 11.040 -13.731 1.00 85.00 91 ILE A N 1
ATOM 675 C CA . ILE A 1 91 ? 0.564 11.167 -14.230 1.00 85.00 91 ILE A CA 1
ATOM 676 C C . ILE A 1 91 ? -0.095 12.345 -13.520 1.00 85.00 91 ILE A C 1
ATOM 678 O O . ILE A 1 91 ? -0.666 13.223 -14.161 1.00 85.00 91 ILE A O 1
ATOM 682 N N . GLN A 1 92 ? -0.006 12.369 -12.187 1.00 87.00 92 GLN A N 1
ATOM 683 C CA . GLN A 1 92 ? -0.622 13.412 -11.386 1.00 87.00 92 GLN A CA 1
ATOM 684 C C . GLN A 1 92 ? 0.086 13.629 -10.050 1.00 87.00 92 GLN A C 1
ATOM 686 O O . GLN A 1 92 ? 0.722 12.730 -9.503 1.00 87.00 92 GLN A O 1
ATOM 691 N N . ARG A 1 93 ? -0.106 14.824 -9.488 1.00 89.81 93 ARG A N 1
ATOM 692 C CA . ARG A 1 93 ? 0.324 15.213 -8.150 1.00 89.81 93 ARG A CA 1
ATOM 693 C C . ARG A 1 93 ? -0.792 15.924 -7.386 1.00 89.81 93 ARG A C 1
ATOM 695 O O . ARG A 1 93 ? -1.431 16.830 -7.918 1.00 89.81 93 ARG A O 1
ATOM 702 N N . LEU A 1 94 ? -0.971 15.562 -6.119 1.00 90.44 94 LEU A N 1
ATOM 703 C CA . LEU A 1 94 ? -1.893 16.193 -5.173 1.00 90.44 94 LEU A CA 1
ATOM 704 C C . LEU A 1 94 ? -1.133 16.653 -3.932 1.00 90.44 94 LEU A C 1
ATOM 706 O O . LEU A 1 94 ? -0.347 15.898 -3.365 1.00 90.44 94 LEU A O 1
ATOM 710 N N . ARG A 1 95 ? -1.366 17.892 -3.491 1.00 91.88 95 ARG A N 1
ATOM 711 C CA . ARG A 1 95 ? -0.880 18.357 -2.187 1.00 91.88 95 ARG A CA 1
ATOM 712 C C . ARG A 1 95 ? -1.846 17.889 -1.109 1.00 91.88 95 ARG A C 1
ATOM 714 O O . ARG A 1 95 ? -3.024 18.227 -1.164 1.00 91.88 95 ARG A O 1
ATOM 721 N N . LEU A 1 96 ? -1.330 17.165 -0.129 1.00 90.50 96 LEU A N 1
ATOM 722 C CA . LEU A 1 96 ? -2.096 16.728 1.027 1.00 90.50 96 LEU A CA 1
ATOM 723 C C . LEU A 1 96 ? -1.949 17.729 2.171 1.00 90.50 96 LEU A C 1
ATOM 725 O O . LEU A 1 96 ? -0.958 18.460 2.262 1.00 90.50 96 LEU A O 1
ATOM 729 N N . GLN A 1 97 ? -2.957 17.762 3.039 1.00 89.50 97 GLN A N 1
ATOM 730 C CA . GLN A 1 97 ? -2.917 18.571 4.255 1.00 89.50 97 GLN A CA 1
ATOM 731 C C . GLN A 1 97 ? -1.998 17.948 5.314 1.00 89.50 97 GLN A C 1
ATOM 733 O O . GLN A 1 97 ? -1.334 18.670 6.054 1.00 89.50 97 GLN A O 1
ATOM 738 N N . HIS A 1 98 ? -1.931 16.615 5.338 1.00 91.25 98 HIS A N 1
ATOM 739 C CA . HIS A 1 98 ? -1.246 15.830 6.357 1.00 91.25 98 HIS A CA 1
ATOM 740 C C . HIS A 1 98 ? -0.343 14.775 5.707 1.00 91.25 98 HIS A C 1
ATOM 742 O O . HIS A 1 98 ? -0.571 14.358 4.568 1.00 91.25 98 HIS A O 1
ATOM 748 N N . GLU A 1 99 ? 0.703 14.356 6.421 1.00 93.38 99 GLU A N 1
ATOM 749 C CA . GLU A 1 99 ? 1.586 13.283 5.961 1.00 93.38 99 GLU A CA 1
ATOM 750 C C . GLU A 1 99 ? 0.842 11.942 5.972 1.00 93.38 99 GLU A C 1
ATOM 752 O O . GLU A 1 99 ? 0.144 11.609 6.931 1.00 93.38 99 GLU A O 1
ATOM 757 N N . VAL A 1 100 ? 1.013 11.163 4.907 1.00 94.19 100 VAL A N 1
ATOM 758 C CA . VAL A 1 100 ? 0.398 9.839 4.753 1.00 94.19 100 VAL A CA 1
ATOM 759 C C . VAL A 1 100 ? 1.152 8.807 5.585 1.00 94.19 100 VAL A C 1
ATOM 761 O O . VAL A 1 100 ? 2.370 8.685 5.435 1.00 94.19 100 VAL A O 1
ATOM 764 N N . SER A 1 101 ? 0.424 8.041 6.399 1.00 94.00 101 SER A N 1
ATOM 765 C CA . SER A 1 101 ? 0.957 6.948 7.220 1.00 94.00 101 SER A CA 1
ATOM 766 C C . SER A 1 101 ? 0.943 5.600 6.485 1.00 94.00 101 SER A C 1
ATOM 768 O O . SER A 1 101 ? 1.903 4.834 6.578 1.00 94.00 101 SER A O 1
ATOM 770 N N . CYS A 1 102 ? -0.105 5.322 5.705 1.00 93.06 102 CYS A N 1
ATOM 771 C CA . CYS A 1 102 ? -0.268 4.090 4.928 1.00 93.06 102 CYS A CA 1
ATOM 772 C C . CYS A 1 102 ? -1.102 4.330 3.659 1.00 93.06 102 CYS A C 1
ATOM 774 O O . CYS A 1 102 ? -1.947 5.224 3.625 1.00 93.06 102 CYS A O 1
ATOM 776 N N . ILE A 1 103 ? -0.869 3.528 2.616 1.00 92.69 103 ILE A N 1
ATOM 777 C CA . ILE A 1 103 ? -1.578 3.603 1.330 1.00 92.69 103 ILE A CA 1
ATOM 778 C C . ILE A 1 103 ? -2.029 2.204 0.938 1.00 92.69 103 ILE A C 1
ATOM 780 O O . ILE A 1 103 ? -1.231 1.267 0.940 1.00 92.69 103 ILE A O 1
ATOM 784 N N . PHE A 1 104 ? -3.283 2.097 0.521 1.00 89.00 104 PHE A N 1
ATOM 785 C CA . PHE A 1 104 ? -3.826 0.931 -0.146 1.00 89.00 104 PHE A CA 1
ATOM 786 C C . PHE A 1 104 ? -4.292 1.281 -1.548 1.00 89.00 104 PHE A C 1
ATOM 788 O O . PHE A 1 104 ? -5.073 2.212 -1.751 1.00 89.00 104 PHE A O 1
ATOM 795 N N . MET A 1 105 ? -3.842 0.475 -2.500 1.00 84.88 105 MET A N 1
ATOM 796 C CA . MET A 1 105 ? -4.261 0.523 -3.888 1.00 84.88 105 MET A CA 1
ATOM 797 C C . MET A 1 105 ? -4.724 -0.887 -4.280 1.00 84.88 105 MET A C 1
ATOM 799 O O . MET A 1 105 ? -3.959 -1.833 -4.085 1.00 84.88 105 MET A O 1
ATOM 803 N N . PRO A 1 106 ? -5.958 -1.058 -4.779 1.00 74.75 106 PRO A N 1
ATOM 804 C CA . PRO A 1 106 ? -6.445 -2.348 -5.230 1.00 74.75 106 PRO A CA 1
ATOM 805 C C . PRO A 1 106 ? -5.674 -2.797 -6.477 1.00 74.75 106 PRO A C 1
ATOM 807 O O . PRO A 1 106 ? -5.345 -1.995 -7.352 1.00 74.75 106 PRO A O 1
ATOM 810 N N . GLU A 1 107 ? -5.390 -4.097 -6.553 1.00 65.50 107 GLU A N 1
ATOM 811 C CA . GLU A 1 107 ? -4.664 -4.700 -7.679 1.00 65.50 107 GLU A CA 1
ATOM 812 C C . GLU A 1 107 ? -5.533 -4.836 -8.938 1.00 65.50 107 GLU A C 1
ATOM 814 O O . GLU A 1 107 ? -5.003 -4.919 -10.043 1.00 65.50 107 GLU A O 1
ATOM 819 N N . GLN A 1 108 ? -6.859 -4.843 -8.783 1.00 62.41 108 GLN A N 1
ATOM 820 C CA . GLN A 1 108 ? -7.812 -4.987 -9.878 1.00 62.41 108 GLN A CA 1
ATOM 821 C C . GLN A 1 108 ? -8.429 -3.632 -10.239 1.00 62.41 108 GLN A C 1
ATOM 823 O O . GLN A 1 108 ? -8.815 -2.861 -9.358 1.00 62.41 108 GLN A O 1
ATOM 828 N N . GLU A 1 109 ? -8.526 -3.343 -11.539 1.00 59.31 109 GLU A N 1
ATOM 829 C CA . GLU A 1 109 ? -9.274 -2.184 -12.028 1.00 59.31 109 GLU A CA 1
ATOM 830 C C . GLU A 1 109 ? -10.754 -2.359 -11.687 1.00 59.31 109 GLU A C 1
ATOM 832 O O . GLU A 1 109 ? -11.398 -3.318 -12.113 1.00 59.31 109 GLU A O 1
ATOM 837 N N . ILE A 1 110 ? -11.290 -1.428 -10.904 1.00 60.28 110 ILE A N 1
ATOM 838 C CA . ILE A 1 110 ? -12.706 -1.402 -10.552 1.00 60.28 110 ILE A CA 1
ATOM 839 C C . ILE A 1 110 ? -13.424 -0.604 -11.648 1.00 60.28 110 ILE A C 1
ATOM 841 O O . ILE A 1 110 ? -13.037 0.524 -11.955 1.00 60.28 110 ILE A O 1
ATOM 845 N N . ASN A 1 111 ? -14.460 -1.171 -12.271 1.00 54.03 111 ASN A N 1
ATOM 846 C CA . ASN A 1 111 ? -15.214 -0.470 -13.310 1.00 54.03 111 ASN A CA 1
ATOM 847 C C . ASN A 1 111 ? -16.236 0.487 -12.681 1.00 54.03 111 ASN A C 1
ATOM 849 O O . ASN A 1 111 ? -17.302 0.089 -12.227 1.00 54.03 111 ASN A O 1
ATOM 853 N N . PHE A 1 112 ? -15.909 1.776 -12.678 1.00 54.19 112 PHE A N 1
ATOM 854 C CA . PHE A 1 112 ? -16.664 2.791 -11.947 1.00 54.19 112 PHE A CA 1
ATOM 855 C C . PHE A 1 112 ? -17.921 3.342 -12.626 1.00 54.19 112 PHE A C 1
ATOM 857 O O . PHE A 1 112 ? -18.611 4.164 -12.017 1.00 54.19 112 PHE A O 1
ATOM 864 N N . LYS A 1 113 ? -18.264 2.923 -13.852 1.00 51.94 113 LYS A N 1
ATOM 865 C CA . LYS A 1 113 ? -19.489 3.422 -14.510 1.00 51.94 113 LYS A CA 1
ATOM 866 C C . LYS A 1 113 ? -20.766 3.074 -13.726 1.00 51.94 113 LYS A C 1
ATOM 868 O O . LYS A 1 113 ? -21.761 3.778 -13.862 1.00 51.94 113 LYS A O 1
ATOM 873 N N . GLU A 1 114 ? -20.711 2.069 -12.855 1.00 49.53 114 GLU A N 1
ATOM 874 C CA . GLU A 1 114 ? -21.833 1.599 -12.028 1.00 49.53 114 GLU A CA 1
ATOM 875 C C . GLU A 1 114 ? -21.778 2.115 -10.567 1.00 49.53 114 GLU A C 1
ATOM 877 O O . GLU A 1 114 ? -22.745 1.994 -9.815 1.00 49.53 114 GLU A O 1
ATOM 882 N N . LEU A 1 115 ? -20.681 2.778 -10.172 1.00 51.06 115 LEU A N 1
ATOM 883 C CA . LEU A 1 115 ? -20.331 3.092 -8.777 1.00 51.06 115 LEU A CA 1
ATOM 884 C C . LEU A 1 115 ? -20.867 4.420 -8.224 1.00 51.06 115 LEU A C 1
ATOM 886 O O . LEU A 1 115 ? -21.040 4.547 -7.013 1.00 51.06 115 LEU A O 1
ATOM 890 N N . LEU A 1 116 ? -21.106 5.411 -9.088 1.00 53.34 116 LEU A N 1
ATOM 891 C CA . LEU A 1 116 ? -21.490 6.782 -8.704 1.00 53.34 116 LEU A CA 1
ATOM 892 C C . LEU A 1 116 ? -22.915 7.175 -9.125 1.00 53.34 116 LEU A C 1
ATOM 894 O O . LEU A 1 116 ? -23.314 8.324 -8.934 1.00 53.34 116 LEU A O 1
ATOM 898 N N . LEU A 1 117 ? -23.700 6.250 -9.682 1.00 44.91 117 LEU A N 1
ATOM 899 C CA . LEU A 1 117 ? -25.101 6.503 -10.020 1.00 44.91 117 LEU A CA 1
ATOM 900 C C . LEU A 1 117 ? -25.993 6.304 -8.783 1.00 44.91 117 LEU A C 1
ATOM 902 O O . LEU A 1 117 ? -26.661 5.283 -8.658 1.00 44.91 117 LEU A O 1
ATOM 906 N N . ASP A 1 118 ? -25.975 7.274 -7.864 1.00 41.72 118 ASP A N 1
ATOM 907 C CA . ASP A 1 118 ? -27.210 7.958 -7.454 1.00 41.72 118 ASP A CA 1
ATOM 908 C C . ASP A 1 118 ? -26.896 9.261 -6.697 1.00 41.72 118 ASP A C 1
ATOM 910 O O . ASP A 1 118 ? -26.179 9.274 -5.696 1.00 41.72 118 ASP A O 1
ATOM 914 N N . GLY A 1 119 ? -27.428 10.363 -7.212 1.00 39.66 119 GLY A N 1
ATOM 915 C CA . GLY A 1 119 ? -27.211 11.728 -6.741 1.00 39.66 119 GLY A CA 1
ATOM 916 C C . GLY A 1 119 ? -28.139 12.701 -7.472 1.00 39.66 119 GLY A C 1
ATOM 917 O O . GLY A 1 119 ? -27.662 13.627 -8.114 1.00 39.66 119 GLY A O 1
ATOM 918 N N . ASP A 1 120 ? -29.441 12.402 -7.423 1.00 36.03 120 ASP A N 1
ATOM 919 C CA . ASP A 1 120 ? -30.627 13.243 -7.673 1.00 36.03 120 ASP A CA 1
ATOM 920 C C . ASP A 1 120 ? -30.718 14.149 -8.936 1.00 36.03 120 ASP A C 1
ATOM 922 O O . ASP A 1 120 ? -30.168 15.243 -9.030 1.00 36.03 120 ASP A O 1
ATOM 926 N N . ILE A 1 121 ? -31.544 13.678 -9.884 1.00 42.06 121 ILE A N 1
ATOM 927 C CA . ILE A 1 121 ? -32.519 14.363 -10.768 1.00 42.06 121 ILE A CA 1
ATOM 928 C C . ILE A 1 121 ? -32.313 15.869 -11.086 1.00 42.06 121 ILE A C 1
ATOM 930 O O . ILE A 1 121 ? -32.728 16.729 -10.315 1.00 42.06 121 ILE A O 1
ATOM 934 N N . ALA A 1 122 ? -31.928 16.192 -12.336 1.00 29.62 122 ALA A N 1
ATOM 935 C CA . ALA A 1 122 ? -32.656 17.127 -13.223 1.00 29.62 122 ALA A CA 1
ATOM 936 C C . ALA A 1 122 ? -32.037 17.224 -14.639 1.00 29.62 122 ALA A C 1
ATOM 938 O O . ALA A 1 122 ? -30.850 17.463 -14.821 1.00 29.62 122 ALA A O 1
ATOM 939 N N . LYS A 1 123 ? -32.907 17.076 -15.645 1.00 38.94 123 LYS A N 1
ATOM 940 C CA . LYS A 1 123 ? -32.719 17.222 -17.104 1.00 38.94 123 LYS A CA 1
ATOM 941 C C . LYS A 1 123 ? -31.643 18.231 -17.560 1.00 38.94 123 LYS A C 1
ATOM 943 O O . LYS A 1 123 ? -31.778 19.414 -17.258 1.00 38.94 123 LYS A O 1
ATOM 948 N N . LYS A 1 124 ? -30.791 17.833 -18.515 1.00 29.73 124 LYS A N 1
ATOM 949 C CA . LYS A 1 124 ? -30.832 18.347 -19.906 1.00 29.73 124 LYS A CA 1
ATOM 950 C C . LYS A 1 124 ? -29.876 17.591 -20.833 1.00 29.73 124 LYS A C 1
ATOM 952 O O . LYS A 1 124 ? -28.760 17.275 -20.443 1.00 29.73 124 LYS A O 1
ATOM 957 N N . ASP A 1 125 ? -30.358 17.363 -22.052 1.00 37.88 125 ASP A N 1
ATOM 958 C CA . ASP A 1 125 ? -29.668 16.802 -23.215 1.00 37.88 125 ASP A CA 1
ATOM 959 C C . ASP A 1 125 ? -28.191 17.195 -23.319 1.00 37.88 125 ASP A C 1
ATOM 961 O O . ASP A 1 125 ? -27.887 18.350 -23.622 1.00 37.88 125 ASP A O 1
ATOM 965 N N . ILE A 1 126 ? -27.285 16.224 -23.178 1.00 37.91 126 ILE A N 1
ATOM 966 C CA . ILE A 1 126 ? -25.985 16.264 -23.850 1.00 37.91 126 ILE A CA 1
ATOM 967 C C . ILE A 1 126 ? -25.693 14.864 -24.390 1.00 37.91 126 ILE A C 1
ATOM 969 O O . ILE A 1 126 ? -25.601 13.885 -23.659 1.00 37.91 126 ILE A O 1
ATOM 973 N N . GLN A 1 127 ? -25.600 14.835 -25.713 1.00 30.84 127 GLN A N 1
ATOM 974 C CA . GLN A 1 127 ? -25.195 13.762 -26.605 1.00 30.84 127 GLN A CA 1
ATOM 975 C C . GLN A 1 127 ? -24.107 12.857 -26.005 1.00 30.84 127 GLN A C 1
ATOM 977 O O . GLN A 1 127 ? -22.992 13.300 -25.732 1.00 30.84 127 GLN A O 1
ATOM 982 N N . GLU A 1 128 ? -24.440 11.577 -25.831 1.00 32.44 128 GLU A N 1
ATOM 983 C CA . GLU A 1 128 ? -23.494 10.529 -25.461 1.00 32.44 128 GLU A CA 1
ATOM 984 C C . GLU A 1 128 ? -22.430 10.379 -26.555 1.00 32.44 128 GLU A C 1
ATOM 986 O O . GLU A 1 128 ? -22.675 9.825 -27.627 1.00 32.44 128 GLU A O 1
ATOM 991 N N . THR A 1 129 ? -21.220 10.859 -26.285 1.00 28.92 129 THR A N 1
ATOM 992 C CA . THR A 1 129 ? -20.018 10.354 -26.951 1.00 28.92 129 THR A CA 1
ATOM 993 C C . THR A 1 129 ? -19.433 9.229 -26.099 1.00 28.92 129 THR A C 1
ATOM 995 O O . THR A 1 129 ? -19.089 9.471 -24.939 1.00 28.92 129 THR A O 1
ATOM 998 N N . PRO A 1 130 ? -19.298 8.000 -26.631 1.00 30.17 130 PRO A N 1
ATOM 999 C CA . PRO A 1 130 ? -18.729 6.889 -25.890 1.00 30.17 130 PRO A CA 1
ATOM 1000 C C . PRO A 1 130 ? -17.215 7.088 -25.798 1.00 30.17 130 PRO A C 1
ATOM 1002 O O . PRO A 1 130 ? -16.465 6.723 -26.702 1.00 30.17 130 PRO A O 1
ATOM 1005 N N . CYS A 1 131 ? -16.752 7.685 -24.701 1.00 30.22 131 CYS A N 1
ATOM 1006 C CA . CYS A 1 131 ? -15.331 7.706 -24.384 1.00 30.22 131 CYS A CA 1
ATOM 1007 C C . CYS A 1 131 ? -14.906 6.293 -23.963 1.00 30.22 131 CYS A C 1
ATOM 1009 O O . CYS A 1 131 ? -15.346 5.736 -22.950 1.00 30.22 131 CYS A O 1
ATOM 1011 N N . ASN A 1 132 ? -14.095 5.702 -24.830 1.00 32.91 132 ASN A N 1
ATOM 1012 C CA . ASN A 1 132 ? -13.438 4.418 -24.692 1.00 32.91 132 ASN A CA 1
ATOM 1013 C C . ASN A 1 132 ? -12.372 4.503 -23.577 1.00 32.91 132 ASN A C 1
ATOM 1015 O O . ASN A 1 132 ? -11.415 5.254 -23.728 1.00 32.91 132 ASN A O 1
ATOM 1019 N N . GLY A 1 133 ? -12.527 3.743 -22.485 1.00 43.66 133 GLY A N 1
ATOM 1020 C CA . GLY A 1 133 ? -11.400 3.325 -21.633 1.00 43.66 133 GLY A CA 1
ATOM 1021 C C . GLY A 1 133 ? -10.829 4.280 -20.569 1.00 43.66 133 GLY A C 1
ATOM 1022 O O . GLY A 1 133 ? -9.619 4.253 -20.367 1.00 43.66 133 GLY A O 1
ATOM 1023 N N . ASP A 1 134 ? -11.631 5.067 -19.843 1.00 49.88 134 ASP A N 1
ATOM 1024 C CA . ASP A 1 134 ? -11.119 5.797 -18.662 1.00 49.88 134 ASP A CA 1
ATOM 1025 C C . ASP A 1 134 ? -10.956 4.836 -17.466 1.00 49.88 134 ASP A C 1
ATOM 1027 O O . ASP A 1 134 ? -11.891 4.613 -16.694 1.00 49.88 134 ASP A O 1
ATOM 1031 N N . ALA A 1 135 ? -9.766 4.242 -17.323 1.00 53.97 135 ALA A N 1
ATOM 1032 C CA . ALA A 1 135 ? -9.391 3.490 -16.128 1.00 53.97 135 ALA A CA 1
ATOM 1033 C C . ALA A 1 135 ? -9.374 4.440 -14.918 1.00 53.97 135 ALA A C 1
ATOM 1035 O O . ALA A 1 135 ? -8.676 5.461 -14.924 1.00 53.97 135 ALA A O 1
ATOM 1036 N N . LEU A 1 136 ? -10.175 4.118 -13.902 1.00 62.06 136 LEU A N 1
ATOM 1037 C CA . LEU A 1 136 ? -10.272 4.860 -12.650 1.00 62.06 136 LEU A CA 1
ATOM 1038 C C . LEU A 1 136 ? -9.593 4.050 -11.545 1.00 62.06 136 LEU A C 1
ATOM 1040 O O . LEU A 1 136 ? -10.028 2.944 -11.223 1.00 62.06 136 LEU A O 1
ATOM 1044 N N . HIS A 1 137 ? -8.546 4.607 -10.938 1.00 72.69 137 HIS A N 1
ATOM 1045 C CA . HIS A 1 137 ? -7.892 3.982 -9.790 1.00 72.69 137 HIS A CA 1
ATOM 1046 C C . HIS A 1 137 ? -8.514 4.486 -8.489 1.00 72.69 137 HIS A C 1
ATOM 1048 O O . HIS A 1 137 ? -8.558 5.688 -8.224 1.00 72.69 137 HIS A O 1
ATOM 1054 N N . LEU A 1 138 ? -8.990 3.559 -7.661 1.00 80.38 138 LEU A N 1
ATOM 1055 C CA . LEU A 1 138 ? -9.389 3.839 -6.286 1.00 80.38 138 LEU A CA 1
ATOM 1056 C C . LEU A 1 138 ? -8.168 3.726 -5.381 1.00 80.38 138 LEU A C 1
ATOM 1058 O O . LEU A 1 138 ? -7.327 2.855 -5.570 1.00 80.38 138 LEU A O 1
ATOM 1062 N N . THR A 1 139 ? -8.040 4.583 -4.384 1.00 87.00 139 THR A N 1
ATOM 1063 C CA . THR A 1 139 ? -6.952 4.498 -3.409 1.00 87.00 139 THR A CA 1
ATOM 1064 C C . THR A 1 139 ? -7.471 4.918 -2.055 1.00 87.00 139 THR A C 1
ATOM 1066 O O . THR A 1 139 ? -8.231 5.875 -1.946 1.00 87.00 139 THR A O 1
ATOM 1069 N N . VAL A 1 140 ? -7.066 4.199 -1.019 1.00 90.44 140 VAL A N 1
ATOM 1070 C CA . VAL A 1 140 ? -7.381 4.540 0.365 1.00 90.44 140 VAL A CA 1
ATOM 1071 C C . VAL A 1 140 ? -6.081 4.920 1.050 1.00 90.44 140 VAL A C 1
ATOM 1073 O O . VAL A 1 140 ? -5.099 4.186 0.959 1.00 90.44 140 VAL A O 1
ATOM 1076 N N . ILE A 1 141 ? -6.058 6.066 1.717 1.00 93.62 141 ILE A N 1
ATOM 1077 C CA . ILE A 1 141 ? -4.895 6.539 2.466 1.00 93.62 141 ILE A CA 1
ATOM 1078 C C . ILE A 1 141 ? -5.254 6.705 3.939 1.00 93.62 141 ILE A C 1
ATOM 1080 O O . ILE A 1 141 ? -6.362 7.114 4.274 1.00 93.62 141 ILE A O 1
ATOM 1084 N N . GLY A 1 142 ? -4.306 6.382 4.812 1.00 92.94 142 GLY A N 1
ATOM 1085 C CA . GLY A 1 142 ? -4.317 6.791 6.213 1.00 92.94 142 GLY A CA 1
ATOM 1086 C C . GLY A 1 142 ? -3.339 7.940 6.423 1.00 92.94 142 GLY A C 1
ATOM 1087 O O . GLY A 1 142 ? -2.330 8.024 5.715 1.00 92.94 142 GLY A O 1
ATOM 1088 N N . THR A 1 143 ? -3.609 8.830 7.377 1.00 93.19 143 THR A N 1
ATOM 1089 C CA . THR A 1 143 ? -2.714 9.964 7.658 1.00 93.19 143 THR A CA 1
ATOM 1090 C C . THR A 1 143 ? -2.226 10.003 9.108 1.00 93.19 143 THR A C 1
ATOM 1092 O O . THR A 1 143 ? -2.805 9.401 10.013 1.00 93.19 143 THR A O 1
ATOM 1095 N N . HIS A 1 144 ? -1.121 10.720 9.331 1.00 91.06 144 HIS A N 1
ATOM 1096 C CA . HIS A 1 144 ? -0.532 10.930 10.656 1.00 91.06 144 HIS A CA 1
ATOM 1097 C C . HIS A 1 144 ? -1.373 11.830 11.574 1.00 91.06 144 HIS A C 1
ATOM 1099 O O . HIS A 1 144 ? -1.147 11.828 12.785 1.00 91.06 144 HIS A O 1
ATOM 1105 N N . VAL A 1 145 ? -2.346 12.566 11.026 1.00 91.25 145 VAL A N 1
ATOM 1106 C CA . VAL A 1 145 ? -3.466 13.107 11.804 1.00 91.25 145 VAL A CA 1
ATOM 1107 C C . VAL A 1 145 ? -4.604 12.103 11.664 1.00 91.25 145 VAL A C 1
ATOM 1109 O O . VAL A 1 145 ? -5.171 12.039 10.587 1.00 91.25 145 VAL A O 1
ATOM 1112 N N . PRO A 1 146 ? -4.909 11.292 12.694 1.00 90.12 146 PRO A N 1
ATOM 1113 C CA . PRO A 1 146 ? -5.728 10.085 12.567 1.00 90.12 146 PRO A CA 1
ATOM 1114 C C . PRO A 1 146 ? -6.970 10.246 11.676 1.00 90.12 146 PRO A C 1
ATOM 1116 O O . PRO A 1 146 ? -8.014 10.734 12.104 1.00 90.12 146 PRO A O 1
ATOM 1119 N N . SER A 1 147 ? -6.843 9.835 10.416 1.00 90.50 147 SER A N 1
ATOM 1120 C CA . SER A 1 147 ? -7.888 9.931 9.401 1.00 90.50 147 SER A CA 1
ATOM 1121 C C . SER A 1 147 ? -7.689 8.858 8.344 1.00 90.50 147 SER A C 1
ATOM 1123 O O . SER A 1 147 ? -6.575 8.369 8.129 1.00 90.50 147 SER A O 1
ATOM 1125 N N . VAL A 1 148 ? -8.783 8.506 7.678 1.00 91.25 148 VAL A N 1
ATOM 1126 C CA . VAL A 1 148 ? -8.793 7.626 6.516 1.00 91.25 148 VAL A CA 1
ATOM 1127 C C . VAL A 1 148 ? -9.543 8.315 5.387 1.00 91.25 148 VAL A C 1
ATOM 1129 O O . VAL A 1 148 ? -10.666 8.785 5.569 1.00 91.25 148 VAL A O 1
ATOM 1132 N N . GLU A 1 149 ? -8.922 8.384 4.217 1.00 90.12 149 GLU A N 1
ATOM 1133 C CA . GLU A 1 149 ? -9.427 9.114 3.056 1.00 90.12 149 GLU A CA 1
ATOM 1134 C C . GLU A 1 149 ? -9.474 8.182 1.842 1.00 90.12 149 GLU A C 1
ATOM 1136 O O . GLU A 1 149 ? -8.491 7.522 1.506 1.00 90.12 149 GLU A O 1
ATOM 1141 N N . ALA A 1 150 ? -10.625 8.128 1.175 1.00 87.19 150 ALA A N 1
ATOM 1142 C CA . ALA A 1 150 ? -10.812 7.405 -0.076 1.00 87.19 150 ALA A CA 1
ATOM 1143 C C . ALA A 1 150 ? -10.748 8.388 -1.250 1.00 87.19 150 ALA A C 1
ATOM 1145 O O . ALA A 1 150 ? -11.522 9.347 -1.329 1.00 87.19 150 ALA A O 1
ATOM 1146 N N . LEU A 1 151 ? -9.828 8.129 -2.171 1.00 86.94 151 LEU A N 1
ATOM 1147 C CA . LEU A 1 151 ? -9.515 8.954 -3.328 1.00 86.94 151 LEU A CA 1
ATOM 1148 C C . LEU A 1 151 ? -9.808 8.188 -4.613 1.00 86.94 151 LEU A C 1
ATOM 1150 O O . LEU A 1 151 ? -9.444 7.024 -4.756 1.00 86.94 151 LEU A O 1
ATOM 1154 N N . SER A 1 152 ? -10.417 8.874 -5.567 1.00 82.31 152 SER A N 1
ATOM 1155 C CA . SER A 1 152 ? -10.603 8.402 -6.935 1.00 82.31 152 SER A CA 1
ATOM 1156 C C . SER A 1 152 ? -9.667 9.165 -7.865 1.00 82.31 152 SER A C 1
ATOM 1158 O O . SER A 1 152 ? -9.542 10.385 -7.753 1.00 82.31 152 SER A O 1
ATOM 1160 N N . LEU A 1 153 ? -8.987 8.449 -8.753 1.00 76.94 153 LEU A N 1
ATOM 1161 C CA . LEU A 1 153 ? -8.051 8.996 -9.725 1.00 76.94 153 LEU A CA 1
ATOM 1162 C C . LEU A 1 153 ? -8.552 8.756 -11.151 1.00 76.94 153 LEU A C 1
ATOM 1164 O O . LEU A 1 153 ? -8.373 7.665 -11.696 1.00 76.94 153 LEU A O 1
ATOM 1168 N N . LEU A 1 154 ? -9.134 9.780 -11.776 1.00 73.31 154 LEU A N 1
ATOM 1169 C CA . LEU A 1 154 ? -9.400 9.744 -13.215 1.00 73.31 154 LEU A CA 1
ATOM 1170 C C . LEU A 1 154 ? -8.211 10.326 -13.976 1.00 73.31 154 LEU A C 1
ATOM 1172 O O . LEU A 1 154 ? -7.772 11.437 -13.683 1.00 73.31 154 LEU A O 1
ATOM 1176 N N . HIS A 1 155 ? -7.775 9.638 -15.032 1.00 64.69 155 HIS A N 1
ATOM 1177 C CA . HIS A 1 155 ? -6.747 10.134 -15.954 1.00 64.69 155 HIS A CA 1
ATOM 1178 C C . HIS A 1 155 ? -7.093 11.512 -16.554 1.00 64.69 155 HIS A C 1
ATOM 1180 O O . HIS A 1 155 ? -6.197 12.310 -16.820 1.00 64.69 155 HIS A O 1
ATOM 1186 N N . SER A 1 156 ? -8.385 11.799 -16.748 1.00 63.88 156 SER A N 1
ATOM 1187 C CA . SER A 1 156 ? -8.889 13.017 -17.393 1.00 63.88 156 SER A CA 1
ATOM 1188 C C . SER A 1 156 ? -9.287 14.136 -16.419 1.00 63.88 156 SER A C 1
ATOM 1190 O O . SER A 1 156 ? -9.138 15.312 -16.744 1.00 63.88 156 SER A O 1
ATOM 1192 N N . GLN A 1 157 ? -9.789 13.792 -15.228 1.00 66.75 157 GLN A N 1
ATOM 1193 C CA . GLN A 1 157 ? -10.356 14.755 -14.264 1.00 66.75 157 GLN A CA 1
ATOM 1194 C C . GLN A 1 157 ? -9.512 14.925 -13.000 1.00 66.75 157 GLN A C 1
ATOM 1196 O O . GLN A 1 157 ? -9.729 15.855 -12.225 1.00 66.75 157 GLN A O 1
ATOM 1201 N N . GLY A 1 158 ? -8.524 14.054 -12.809 1.00 74.94 158 GLY A N 1
ATOM 1202 C CA . GLY A 1 158 ? -7.620 14.103 -11.686 1.00 74.94 158 GLY A CA 1
ATOM 1203 C C . GLY A 1 158 ? -8.137 13.453 -10.402 1.00 74.94 158 GLY A C 1
ATOM 1204 O O . GLY A 1 158 ? -9.091 12.674 -10.419 1.00 74.94 158 GLY A O 1
ATOM 1205 N N . PHE A 1 159 ? -7.492 13.779 -9.277 1.00 79.94 159 PHE A N 1
ATOM 1206 C CA . PHE A 1 159 ? -7.902 13.332 -7.951 1.00 79.94 159 PHE A CA 1
ATOM 1207 C C . PHE A 1 159 ? -9.246 13.933 -7.534 1.00 79.94 159 PHE A C 1
ATOM 1209 O O . PHE A 1 159 ? -9.412 15.153 -7.482 1.00 79.94 159 PHE A O 1
ATOM 1216 N N . ARG A 1 160 ? -10.167 13.066 -7.117 1.00 82.56 160 ARG A N 1
ATOM 1217 C CA . ARG A 1 160 ? -11.422 13.431 -6.462 1.00 82.56 160 ARG A CA 1
ATOM 1218 C C . ARG A 1 160 ? -11.575 12.658 -5.157 1.00 82.56 160 ARG A C 1
ATOM 1220 O O . ARG A 1 160 ? -11.522 11.428 -5.150 1.00 82.56 160 ARG A O 1
ATOM 1227 N N . PHE A 1 161 ? -11.815 13.385 -4.070 1.00 77.62 161 PHE A N 1
ATOM 1228 C CA . PHE A 1 161 ? -12.167 12.808 -2.774 1.00 77.62 161 PHE A CA 1
ATOM 1229 C C . PHE A 1 161 ? -13.551 12.159 -2.847 1.00 77.62 161 PHE A C 1
ATOM 1231 O O . PHE A 1 161 ? -14.507 12.780 -3.316 1.00 77.62 161 PHE A O 1
ATOM 1238 N N . LEU A 1 162 ? -13.640 10.909 -2.397 1.00 78.38 162 LEU A N 1
ATOM 1239 C CA . LEU A 1 162 ? -14.887 10.149 -2.326 1.00 78.38 162 LEU A CA 1
ATOM 1240 C C . LEU A 1 162 ? -15.455 10.140 -0.910 1.00 78.38 162 LEU A C 1
ATOM 1242 O O . LEU A 1 162 ? -16.648 10.355 -0.721 1.00 78.38 162 LEU A O 1
ATOM 1246 N N . ALA A 1 163 ? -14.599 9.885 0.077 1.00 76.50 163 ALA A N 1
ATOM 1247 C CA . ALA A 1 163 ? -14.978 9.827 1.480 1.00 76.50 163 ALA A CA 1
ATOM 1248 C C . ALA A 1 163 ? -13.787 10.188 2.371 1.00 76.50 163 ALA A C 1
ATOM 1250 O O . ALA A 1 163 ? -12.634 9.963 2.004 1.00 76.50 163 ALA A O 1
ATOM 1251 N N . MET A 1 164 ? -14.087 10.716 3.553 1.00 81.81 164 MET A N 1
ATOM 1252 C CA . MET A 1 164 ? -13.122 10.999 4.609 1.00 81.81 164 MET A CA 1
ATOM 1253 C C . MET A 1 164 ? -13.750 10.616 5.946 1.00 81.81 164 MET A C 1
ATOM 1255 O O . MET A 1 164 ? -14.907 10.946 6.202 1.00 81.81 164 MET A O 1
ATOM 1259 N N . GLY A 1 165 ? -12.991 9.916 6.781 1.00 81.12 165 GLY A N 1
ATOM 1260 C CA . GLY A 1 165 ? -13.357 9.606 8.155 1.00 81.12 165 GLY A CA 1
ATOM 1261 C C . GLY A 1 165 ? -12.241 10.036 9.093 1.00 81.12 165 GLY A C 1
ATOM 1262 O O . GLY A 1 165 ? -11.125 9.528 8.995 1.00 81.12 165 GLY A O 1
ATOM 1263 N N . GLU A 1 166 ? -12.532 10.967 9.996 1.00 84.88 166 GLU A N 1
ATOM 1264 C CA . GLU A 1 166 ? -11.637 11.283 11.109 1.00 84.88 166 GLU A CA 1
ATOM 1265 C C . GLU A 1 166 ? -11.754 10.201 12.186 1.00 84.88 166 GLU A C 1
ATOM 1267 O O . GLU A 1 166 ? -12.849 9.732 12.504 1.00 84.88 166 GLU A O 1
ATOM 1272 N N . ILE A 1 167 ? -10.616 9.798 12.747 1.00 83.38 167 ILE A N 1
ATOM 1273 C CA . ILE A 1 167 ? -10.553 8.827 13.834 1.00 83.38 167 ILE A CA 1
ATOM 1274 C C . ILE A 1 167 ? -10.419 9.607 15.134 1.00 83.38 167 ILE A C 1
ATOM 1276 O O . ILE A 1 167 ? -9.349 10.106 15.484 1.00 83.38 167 ILE A O 1
ATOM 1280 N N . THR A 1 168 ? -11.522 9.696 15.867 1.00 77.69 168 THR A N 1
ATOM 1281 C CA . THR A 1 168 ? -11.557 10.289 17.201 1.00 77.69 168 THR A CA 1
ATOM 1282 C C . THR A 1 168 ? -11.776 9.202 18.244 1.00 77.69 168 THR A C 1
ATOM 1284 O O . THR A 1 168 ? -12.444 8.196 18.006 1.00 77.69 168 THR A O 1
ATOM 1287 N N . LEU A 1 169 ? -11.170 9.388 19.414 1.00 71.00 169 LEU A N 1
ATOM 1288 C CA . LEU A 1 169 ? -11.355 8.504 20.553 1.00 71.00 169 LEU A CA 1
ATOM 1289 C C . LEU A 1 169 ? -12.106 9.276 21.636 1.00 71.00 169 LEU A C 1
ATOM 1291 O O . LEU A 1 169 ? -11.584 10.256 22.160 1.00 71.00 169 LEU A O 1
ATOM 1295 N N . ASP A 1 170 ? -13.304 8.817 21.989 1.00 62.06 170 ASP A N 1
ATOM 1296 C CA . ASP A 1 170 ? -14.160 9.478 22.987 1.00 62.06 170 ASP A CA 1
ATOM 1297 C C . ASP A 1 170 ? -13.846 9.038 24.435 1.00 62.06 170 ASP A C 1
ATOM 1299 O O . ASP A 1 170 ? -14.597 9.278 25.380 1.00 62.06 170 ASP A O 1
ATOM 1303 N N . ASN A 1 171 ? -12.717 8.352 24.642 1.00 54.03 171 ASN A N 1
ATOM 1304 C CA . ASN A 1 171 ? -12.365 7.813 25.948 1.00 54.03 171 ASN A CA 1
ATOM 1305 C C . ASN A 1 171 ? -11.637 8.851 26.805 1.00 54.03 171 ASN A C 1
ATOM 1307 O O . ASN A 1 171 ? -10.483 9.199 26.560 1.00 54.03 171 ASN A O 1
ATOM 1311 N N . ALA A 1 172 ? -12.276 9.224 27.913 1.00 51.06 172 ALA A N 1
ATOM 1312 C CA . ALA A 1 172 ? -11.728 10.019 29.013 1.00 51.06 172 ALA A CA 1
ATOM 1313 C C . ALA A 1 172 ? -10.542 9.359 29.771 1.00 51.06 172 ALA A C 1
ATOM 1315 O O . ALA A 1 172 ? -10.223 9.769 30.887 1.00 51.06 172 ALA A O 1
ATOM 1316 N N . LEU A 1 173 ? -9.877 8.340 29.206 1.00 57.59 173 LEU A N 1
ATOM 1317 C CA . LEU A 1 173 ? -8.788 7.602 29.850 1.00 57.59 173 LEU A CA 1
ATOM 1318 C C . LEU A 1 173 ? -7.557 7.463 28.929 1.00 57.59 173 LEU A C 1
ATOM 1320 O O . LEU A 1 173 ? -7.482 6.575 28.092 1.00 57.59 173 LEU A O 1
ATOM 1324 N N . VAL A 1 174 ? -6.590 8.365 29.135 1.00 55.75 174 VAL A N 1
ATOM 1325 C CA . VAL A 1 174 ? -5.121 8.213 28.982 1.00 55.75 174 VAL A CA 1
ATOM 1326 C C . VAL A 1 174 ? -4.589 7.428 27.763 1.00 55.75 174 VAL A C 1
ATOM 1328 O O . VAL A 1 174 ? -3.596 6.714 27.875 1.00 55.75 174 VAL A O 1
ATOM 1331 N N . THR A 1 175 ? -5.158 7.575 26.568 1.00 57.09 175 THR A N 1
ATOM 1332 C CA . THR A 1 175 ? -4.462 7.177 25.327 1.00 57.09 175 THR A CA 1
ATOM 1333 C C . THR A 1 175 ? -4.302 8.390 24.418 1.00 57.09 175 THR A C 1
ATOM 1335 O O . THR A 1 175 ? -5.307 8.978 24.017 1.00 57.09 175 THR A O 1
ATOM 1338 N N . PRO A 1 176 ? -3.064 8.820 24.104 1.00 60.88 176 PRO A N 1
ATOM 1339 C CA . PRO A 1 176 ? -2.848 9.982 23.252 1.00 60.88 176 PRO A CA 1
ATOM 1340 C C . PRO A 1 176 ? -3.377 9.701 21.840 1.00 60.88 176 PRO A C 1
ATOM 1342 O O . PRO A 1 176 ? -3.226 8.589 21.340 1.00 60.88 176 PRO A O 1
ATOM 1345 N N . LEU A 1 177 ? -3.937 10.708 21.164 1.00 60.78 177 LEU A N 1
ATOM 1346 C CA . LEU A 1 177 ? -4.429 10.598 19.778 1.00 60.78 177 LEU A CA 1
ATOM 1347 C C . LEU A 1 177 ? -3.365 10.059 18.799 1.00 60.78 177 LEU A C 1
ATOM 1349 O O . LEU A 1 177 ? -3.700 9.397 17.823 1.00 60.78 177 LEU A O 1
ATOM 1353 N N . SER A 1 178 ? -2.074 10.251 19.097 1.00 62.66 178 SER A N 1
ATOM 1354 C CA . SER A 1 178 ? -0.959 9.667 18.331 1.00 62.66 178 SER A CA 1
ATOM 1355 C C . SER A 1 178 ? -0.928 8.131 18.329 1.00 62.66 178 SER A C 1
ATOM 1357 O O . SER A 1 178 ? -0.252 7.534 17.494 1.00 62.66 178 SER A O 1
ATOM 1359 N N . SER A 1 179 ? -1.657 7.481 19.239 1.00 72.12 179 SER A N 1
ATOM 1360 C CA . SER A 1 179 ? -1.825 6.022 19.286 1.00 72.12 179 SER A CA 1
ATOM 1361 C C . SER A 1 179 ? -2.938 5.498 18.369 1.00 72.12 179 SER A C 1
ATOM 1363 O O . SER A 1 179 ? -3.161 4.296 18.313 1.00 72.12 179 SER A O 1
ATOM 1365 N N . CYS A 1 180 ? -3.648 6.373 17.653 1.00 84.50 180 CYS A N 1
ATOM 1366 C CA . CYS A 1 180 ? -4.732 5.994 16.739 1.00 84.50 180 CYS A CA 1
ATOM 1367 C C . CYS A 1 180 ? -4.363 6.224 15.265 1.00 84.50 180 CYS A C 1
ATOM 1369 O O . CYS A 1 180 ? -5.243 6.344 14.418 1.00 84.50 180 CYS A O 1
ATOM 1371 N N . ILE A 1 181 ? -3.068 6.320 14.949 1.00 91.44 181 ILE A N 1
ATOM 1372 C CA . ILE A 1 181 ? -2.604 6.503 13.569 1.00 91.44 181 ILE A CA 1
ATOM 1373 C C . ILE A 1 181 ? -2.850 5.193 12.802 1.00 91.44 181 ILE A C 1
ATOM 1375 O O . ILE A 1 181 ? -2.448 4.137 13.298 1.00 91.44 181 ILE A O 1
ATOM 1379 N N . PRO A 1 182 ? -3.468 5.227 11.609 1.00 91.50 182 PRO A N 1
ATOM 1380 C CA . PRO A 1 182 ? -3.576 4.045 10.762 1.00 91.50 182 PRO A CA 1
ATOM 1381 C C . PRO A 1 182 ? -2.191 3.526 10.354 1.00 91.50 182 PRO A C 1
ATOM 1383 O O . PRO A 1 182 ? -1.385 4.272 9.791 1.00 91.50 182 PRO A O 1
ATOM 1386 N N . GLU A 1 183 ? -1.910 2.255 10.639 1.00 90.88 183 GLU A N 1
ATOM 1387 C CA . GLU A 1 183 ? -0.702 1.550 10.194 1.00 90.88 183 GLU A CA 1
ATOM 1388 C C . GLU A 1 183 ? -0.919 0.763 8.902 1.00 90.88 183 GLU A C 1
ATOM 1390 O O . GLU A 1 183 ? 0.008 0.660 8.098 1.00 90.88 183 GLU A O 1
ATOM 1395 N N . ASP A 1 184 ? -2.125 0.228 8.703 1.00 89.38 184 ASP A N 1
ATOM 1396 C CA . ASP A 1 184 ? -2.549 -0.402 7.454 1.00 89.38 184 ASP A CA 1
ATOM 1397 C C . ASP A 1 184 ? -4.005 -0.039 7.159 1.00 89.38 184 ASP A C 1
ATOM 1399 O O . ASP A 1 184 ? -4.828 0.101 8.069 1.00 89.38 184 ASP A O 1
ATOM 1403 N N . VAL A 1 185 ? -4.322 0.089 5.875 1.00 89.19 185 VAL A N 1
ATOM 1404 C CA . VAL A 1 185 ? -5.687 0.289 5.387 1.00 89.19 185 VAL A CA 1
ATOM 1405 C C . VAL A 1 185 ? -5.969 -0.727 4.294 1.00 89.19 185 VAL A C 1
ATOM 1407 O O . VAL A 1 185 ? -5.087 -1.088 3.525 1.00 89.19 185 VAL A O 1
ATOM 1410 N N . ARG A 1 186 ? -7.199 -1.222 4.220 1.00 87.00 186 ARG A N 1
ATOM 1411 C CA . ARG A 1 186 ? -7.645 -2.154 3.180 1.00 87.00 186 ARG A CA 1
ATOM 1412 C C . ARG A 1 186 ? -9.051 -1.795 2.755 1.00 87.00 186 ARG A C 1
ATOM 1414 O O . ARG A 1 186 ? -9.848 -1.355 3.578 1.00 87.00 186 ARG A O 1
ATOM 1421 N N . LEU A 1 187 ? -9.362 -2.022 1.488 1.00 82.12 187 LEU A N 1
ATOM 1422 C CA . LEU A 1 187 ? -10.726 -1.963 0.988 1.00 82.12 187 LEU A CA 1
AT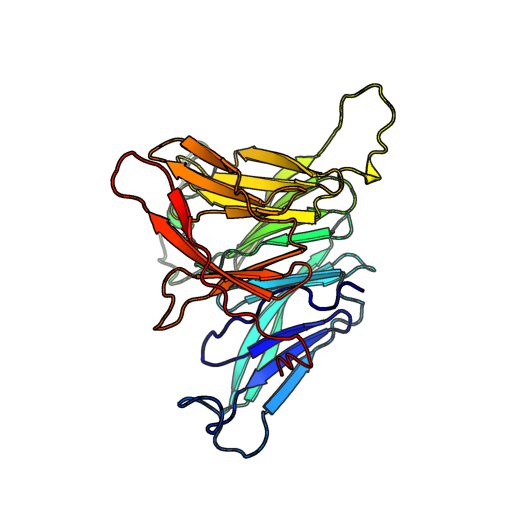OM 1423 C C . LEU A 1 187 ? -11.198 -3.379 0.662 1.00 82.12 187 LEU A C 1
ATOM 1425 O O . LEU A 1 187 ? -10.506 -4.098 -0.056 1.00 82.12 187 LEU A O 1
ATOM 1429 N N . ILE A 1 188 ? -12.369 -3.751 1.169 1.00 78.19 188 ILE A N 1
ATOM 1430 C CA . ILE A 1 188 ? -13.002 -5.051 0.920 1.00 78.19 188 ILE A CA 1
ATOM 1431 C C . ILE A 1 188 ? -14.449 -4.862 0.468 1.00 78.19 188 ILE A C 1
ATOM 1433 O O . ILE A 1 188 ? -15.102 -3.905 0.891 1.00 78.19 188 ILE A O 1
ATOM 1437 N N . LEU A 1 189 ? -14.963 -5.778 -0.352 1.00 74.19 189 LEU A N 1
ATOM 1438 C CA . LEU A 1 189 ? -16.385 -5.880 -0.677 1.00 74.19 189 LEU A CA 1
ATOM 1439 C C . LEU A 1 189 ? -16.979 -7.114 0.008 1.00 74.19 189 LEU A C 1
ATOM 1441 O O . LEU A 1 189 ? -16.448 -8.212 -0.111 1.00 74.19 189 LEU A O 1
ATOM 1445 N N . VAL A 1 190 ? -18.098 -6.928 0.707 1.00 69.00 190 VAL A N 1
ATOM 1446 C CA . VAL A 1 190 ? -18.867 -8.018 1.332 1.00 69.00 190 VAL A CA 1
ATOM 1447 C C . VAL A 1 190 ? -20.264 -8.058 0.714 1.00 69.00 190 VAL A C 1
ATOM 1449 O O . VAL A 1 190 ? -20.486 -8.691 -0.310 1.00 69.00 190 VAL A O 1
ATOM 1452 N N . ASP A 1 191 ? -21.206 -7.327 1.302 1.00 69.88 191 ASP A N 1
ATOM 1453 C CA . ASP A 1 191 ? -22.435 -6.834 0.676 1.00 69.88 191 ASP A CA 1
ATOM 1454 C C . ASP A 1 191 ? -22.209 -5.441 0.069 1.00 69.88 191 ASP A C 1
ATOM 1456 O O . ASP A 1 191 ? -22.860 -5.041 -0.895 1.00 69.88 191 ASP A O 1
ATOM 1460 N N . ARG A 1 192 ? -21.286 -4.695 0.679 1.00 73.50 192 ARG A N 1
ATOM 1461 C CA . ARG A 1 192 ? -20.932 -3.309 0.407 1.00 73.50 192 ARG A CA 1
ATOM 1462 C C . ARG A 1 192 ? -19.440 -3.106 0.628 1.00 73.50 192 ARG A C 1
ATOM 1464 O O . ARG A 1 192 ? -18.764 -3.975 1.182 1.00 73.50 192 ARG A O 1
ATOM 1471 N N . PHE A 1 193 ? -18.922 -1.971 0.175 1.00 77.69 193 PHE A N 1
ATOM 1472 C CA . PHE A 1 193 ? -17.526 -1.637 0.398 1.00 77.69 193 PHE A CA 1
ATOM 1473 C C . PHE A 1 193 ? -17.274 -1.205 1.837 1.00 77.69 193 PHE A C 1
ATOM 1475 O O . PHE A 1 193 ? -17.955 -0.330 2.378 1.00 77.69 193 PHE A O 1
ATOM 1482 N N . TYR A 1 194 ? -16.239 -1.788 2.427 1.00 80.25 194 TYR A N 1
ATOM 1483 C CA . TYR A 1 194 ? -15.737 -1.413 3.734 1.00 80.25 194 TYR A CA 1
ATOM 1484 C C . TYR A 1 194 ? -14.265 -1.068 3.648 1.00 80.25 194 TYR A C 1
ATOM 1486 O O . TYR A 1 194 ? -13.469 -1.799 3.058 1.00 80.25 194 TYR A O 1
ATOM 1494 N N . VAL A 1 195 ? -13.906 0.029 4.298 1.00 85.31 195 VAL A N 1
ATOM 1495 C CA . VAL A 1 195 ? -12.525 0.331 4.622 1.00 85.31 195 VAL A CA 1
ATOM 1496 C C . VAL A 1 195 ? -12.218 -0.254 5.989 1.00 85.31 195 VAL A C 1
ATOM 1498 O O . VAL A 1 195 ? -12.867 0.076 6.982 1.00 85.31 195 VAL A O 1
ATOM 1501 N N . LEU A 1 196 ? -11.228 -1.135 6.021 1.00 88.75 196 LEU A N 1
ATOM 1502 C CA . LEU A 1 196 ? -10.620 -1.635 7.240 1.00 88.75 196 LEU A CA 1
ATOM 1503 C C . LEU A 1 196 ? -9.377 -0.801 7.541 1.00 88.75 196 LEU A C 1
ATOM 1505 O O . LEU A 1 196 ? -8.556 -0.601 6.648 1.00 88.75 196 LEU A O 1
ATOM 1509 N N . ALA A 1 197 ? -9.226 -0.337 8.777 1.00 88.62 197 ALA A N 1
ATOM 1510 C CA . ALA A 1 197 ? -8.044 0.397 9.221 1.00 88.62 197 ALA A CA 1
ATOM 1511 C C . ALA A 1 197 ? -7.482 -0.230 10.499 1.00 88.62 197 ALA A C 1
ATOM 1513 O O . ALA A 1 197 ? -8.143 -0.229 11.539 1.00 88.62 197 ALA A O 1
ATOM 1514 N N . GLY A 1 198 ? -6.272 -0.780 10.411 1.00 88.44 198 GLY A N 1
ATOM 1515 C CA . GLY A 1 198 ? -5.506 -1.237 11.567 1.00 88.44 198 GLY A CA 1
ATOM 1516 C C . GLY A 1 198 ? -4.740 -0.063 12.164 1.00 88.44 198 GLY A C 1
ATOM 1517 O O . GLY A 1 198 ? -4.015 0.623 11.445 1.00 88.44 198 GLY A O 1
ATOM 1518 N N . LEU A 1 199 ? -4.920 0.198 13.454 1.00 87.00 199 LEU A N 1
ATOM 1519 C CA . LEU A 1 199 ? -4.343 1.353 14.143 1.00 87.00 199 LEU A CA 1
ATOM 1520 C C . LEU A 1 199 ? -3.104 0.968 14.961 1.00 87.00 199 LEU A C 1
ATOM 1522 O O . LEU A 1 199 ? -2.980 -0.171 15.410 1.00 87.00 199 LEU A O 1
ATOM 1526 N N . THR A 1 200 ? -2.233 1.943 15.244 1.00 86.69 200 THR A N 1
ATOM 1527 C CA . THR A 1 200 ? -1.009 1.750 16.051 1.00 86.69 200 THR A CA 1
ATOM 1528 C C . THR A 1 200 ? -1.264 1.213 17.467 1.00 86.69 200 THR A C 1
ATOM 1530 O O . THR A 1 200 ? -0.359 0.651 18.080 1.00 86.69 200 THR A O 1
ATOM 1533 N N . ASN A 1 201 ? -2.477 1.357 18.009 1.00 81.31 201 ASN A N 1
ATOM 1534 C CA . ASN A 1 201 ? -2.886 0.792 19.302 1.00 81.31 201 ASN A CA 1
ATOM 1535 C C . ASN A 1 201 ? -3.414 -0.657 19.222 1.00 81.31 201 ASN A C 1
ATOM 1537 O O . ASN A 1 201 ? -3.880 -1.185 20.231 1.00 81.31 201 ASN A O 1
ATOM 1541 N N . GLY A 1 202 ? -3.371 -1.293 18.047 1.00 79.75 202 GLY A N 1
ATOM 1542 C CA . GLY A 1 202 ? -3.845 -2.662 17.829 1.00 79.75 202 GLY A CA 1
ATOM 1543 C C . GLY A 1 202 ? -5.355 -2.791 17.602 1.00 79.75 202 GLY A C 1
ATOM 1544 O O . GLY A 1 202 ? -5.855 -3.909 17.485 1.00 79.75 202 GLY A O 1
ATOM 1545 N N . MET A 1 203 ? -6.094 -1.680 17.531 1.00 82.56 203 MET A N 1
ATOM 1546 C CA . MET A 1 203 ? -7.513 -1.699 17.173 1.00 82.56 203 MET A CA 1
ATOM 1547 C C . MET A 1 203 ? -7.705 -1.836 15.660 1.00 82.56 203 MET A C 1
ATOM 1549 O O . MET A 1 203 ? -6.908 -1.334 14.867 1.00 82.56 203 MET A O 1
ATOM 1553 N N . LEU A 1 204 ? -8.811 -2.469 15.267 1.00 84.75 204 LEU A N 1
ATOM 1554 C CA . LEU A 1 204 ? -9.271 -2.534 13.884 1.00 84.75 204 LEU A CA 1
ATOM 1555 C C . LEU A 1 204 ? -10.583 -1.759 13.755 1.00 84.75 204 LEU A C 1
ATOM 1557 O O . LEU A 1 204 ? -11.563 -2.081 14.427 1.00 84.75 204 LEU A O 1
ATOM 1561 N N . LEU A 1 205 ? -10.604 -0.760 12.880 1.00 83.75 205 LEU A N 1
ATOM 1562 C CA . LEU A 1 205 ? -11.817 -0.043 12.505 1.00 83.75 205 LEU A CA 1
ATOM 1563 C C . LEU A 1 205 ? -12.375 -0.598 11.200 1.00 83.75 205 LEU A C 1
ATOM 1565 O O . LEU A 1 205 ? -11.622 -0.933 10.289 1.00 83.75 205 LEU A O 1
ATOM 1569 N N . GLN A 1 206 ? -13.701 -0.642 11.109 1.00 84.56 206 GLN A N 1
ATOM 1570 C CA . GLN A 1 206 ? -14.434 -0.955 9.890 1.00 84.56 206 GLN A CA 1
ATOM 1571 C C . GLN A 1 206 ? -15.385 0.201 9.590 1.00 84.56 206 GLN A C 1
ATOM 1573 O O . GLN A 1 206 ? -16.280 0.498 10.380 1.00 84.56 206 GLN A O 1
ATOM 1578 N N . VAL A 1 207 ? -15.201 0.841 8.438 1.00 77.00 207 VAL A N 1
ATOM 1579 C CA . VAL A 1 207 ? -16.013 1.975 7.993 1.00 77.00 207 VAL A CA 1
ATOM 1580 C C . VAL A 1 207 ? -16.672 1.619 6.672 1.00 77.00 207 VAL A C 1
ATOM 1582 O O . VAL A 1 207 ? -16.004 1.228 5.720 1.00 77.00 207 VAL A O 1
ATOM 1585 N N . PHE A 1 208 ? -17.995 1.735 6.612 1.00 77.12 208 PHE A N 1
ATOM 1586 C CA . PHE A 1 208 ? -18.739 1.569 5.367 1.00 77.12 208 PHE A CA 1
ATOM 1587 C C . PHE A 1 208 ? -18.461 2.744 4.423 1.00 77.12 208 PHE A C 1
ATOM 1589 O O . PHE A 1 208 ? -18.526 3.902 4.837 1.00 77.12 208 PHE A O 1
ATOM 1596 N N . VAL A 1 209 ? -18.204 2.444 3.151 1.00 71.56 209 VAL A N 1
ATOM 1597 C CA . VAL A 1 209 ? -18.069 3.442 2.089 1.00 71.56 209 VAL A CA 1
ATOM 1598 C C . VAL A 1 209 ? -19.145 3.173 1.035 1.00 71.56 209 VAL A C 1
ATOM 1600 O O . VAL A 1 209 ? -19.261 2.036 0.574 1.00 71.56 209 VAL A O 1
ATOM 1603 N N . PRO A 1 210 ? -19.946 4.181 0.638 1.00 63.88 210 PRO A N 1
ATOM 1604 C CA . PRO A 1 210 ? -21.049 4.009 -0.305 1.00 63.88 210 PRO A CA 1
ATOM 1605 C C . PRO A 1 210 ? -20.545 3.851 -1.747 1.00 63.88 210 PRO A C 1
ATOM 1607 O O . PRO A 1 210 ? -20.693 4.736 -2.582 1.00 63.88 210 PRO A O 1
ATOM 1610 N N . LEU A 1 211 ? -19.938 2.705 -2.027 1.00 63.53 211 LEU A N 1
ATOM 1611 C CA . LEU A 1 211 ? -19.474 2.259 -3.337 1.00 63.53 211 LEU A CA 1
ATOM 1612 C C . LEU A 1 211 ? -20.231 0.955 -3.703 1.00 63.53 211 LEU A C 1
ATOM 1614 O O . LEU A 1 211 ? -20.751 0.277 -2.810 1.00 63.53 211 LEU A O 1
ATOM 1618 N N . ARG A 1 212 ? -20.314 0.591 -4.989 1.00 55.59 212 ARG A N 1
ATOM 1619 C CA . ARG A 1 212 ? -20.969 -0.617 -5.535 1.00 55.59 212 ARG A CA 1
ATOM 1620 C C . ARG A 1 212 ? -19.981 -1.468 -6.363 1.00 55.59 212 ARG A C 1
ATOM 1622 O O . ARG A 1 212 ? -19.151 -0.916 -7.054 1.00 55.59 212 ARG A O 1
ATOM 1629 N N . ASP A 1 213 ? -20.068 -2.792 -6.303 1.00 57.88 213 ASP A N 1
ATOM 1630 C CA . ASP A 1 213 ? -19.369 -3.762 -7.183 1.00 57.88 213 ASP A CA 1
ATOM 1631 C C . ASP A 1 213 ? -17.870 -4.114 -7.002 1.00 57.88 213 ASP A C 1
ATOM 1633 O O . ASP A 1 213 ? -17.016 -3.304 -6.685 1.00 57.88 213 ASP A O 1
ATOM 1637 N N . SER A 1 214 ? -17.614 -5.412 -7.230 1.00 49.03 214 SER A N 1
ATOM 1638 C CA . SER A 1 214 ? -16.406 -6.274 -7.260 1.00 49.03 214 SER A CA 1
ATOM 1639 C C . SER A 1 214 ? -15.095 -5.906 -6.521 1.00 49.03 214 SER A C 1
ATOM 1641 O O . SER A 1 214 ? -14.188 -5.334 -7.121 1.00 49.03 214 SER A O 1
ATOM 1643 N N . LEU A 1 215 ? -14.911 -6.429 -5.295 1.00 51.56 215 LEU A N 1
ATOM 1644 C CA . LEU A 1 215 ? -13.609 -6.800 -4.694 1.00 51.56 215 LEU A CA 1
ATOM 1645 C C . LEU A 1 215 ? -13.793 -7.906 -3.628 1.00 51.56 215 LEU A C 1
ATOM 1647 O O . LEU A 1 215 ? -13.929 -7.603 -2.446 1.00 51.56 215 LEU A O 1
ATOM 1651 N N . ASP A 1 216 ? -13.796 -9.182 -4.013 1.00 53.31 216 ASP A N 1
ATOM 1652 C CA . ASP A 1 216 ? -13.829 -10.278 -3.029 1.00 53.31 216 ASP A CA 1
ATOM 1653 C C . ASP A 1 216 ? -12.402 -10.608 -2.568 1.00 53.31 216 ASP A C 1
ATOM 1655 O O . ASP A 1 216 ? -11.553 -10.989 -3.379 1.00 53.31 216 ASP A O 1
ATOM 1659 N N . ALA A 1 217 ? -12.112 -10.397 -1.284 1.00 55.91 217 ALA A N 1
ATOM 1660 C CA . ALA A 1 217 ? -10.807 -10.688 -0.704 1.00 55.91 217 ALA A CA 1
ATOM 1661 C C . ALA A 1 217 ? -10.924 -11.037 0.783 1.00 55.91 217 ALA A C 1
ATOM 1663 O O . ALA A 1 217 ? -11.490 -10.281 1.575 1.00 55.91 217 ALA A O 1
ATOM 1664 N N . ASP A 1 218 ? -10.295 -12.146 1.169 1.00 59.88 218 ASP A N 1
ATOM 1665 C CA . ASP A 1 218 ? -10.033 -12.457 2.570 1.00 59.88 218 ASP A CA 1
ATOM 1666 C C . ASP A 1 218 ? -8.860 -11.603 3.077 1.00 59.88 218 ASP A C 1
ATOM 1668 O O . ASP A 1 218 ? -7.843 -11.435 2.398 1.00 59.88 218 ASP A O 1
ATOM 1672 N N . VAL A 1 219 ? -8.977 -11.072 4.295 1.00 66.94 219 VAL A N 1
ATOM 1673 C CA . VAL A 1 219 ? -7.965 -10.203 4.909 1.00 66.94 219 VAL A CA 1
ATOM 1674 C C . VAL A 1 219 ? -7.372 -10.881 6.133 1.00 66.94 219 VAL A C 1
ATOM 1676 O O . VAL A 1 219 ? -8.081 -11.308 7.038 1.00 66.94 219 VAL A O 1
ATOM 1679 N N . VAL A 1 220 ? -6.044 -10.934 6.203 1.00 64.25 220 VAL A N 1
ATOM 1680 C CA . VAL A 1 220 ? -5.337 -11.383 7.406 1.00 64.25 220 VAL A CA 1
ATOM 1681 C C . VAL A 1 220 ? -4.916 -10.166 8.218 1.00 64.25 220 VAL A C 1
ATOM 1683 O O . VAL A 1 220 ? -4.111 -9.359 7.761 1.00 64.25 220 VAL A O 1
ATOM 1686 N N . VAL A 1 221 ? -5.433 -10.054 9.437 1.00 72.75 221 VAL A N 1
ATOM 1687 C CA . VAL A 1 221 ? -5.072 -8.997 10.384 1.00 72.75 221 VAL A CA 1
ATOM 1688 C C . VAL A 1 221 ? -3.995 -9.525 11.320 1.00 72.75 221 VAL A C 1
ATOM 1690 O O . VAL A 1 221 ? -4.202 -10.503 12.040 1.00 72.75 221 VAL A O 1
ATOM 1693 N N . LEU A 1 222 ? -2.828 -8.882 11.309 1.00 68.81 222 LEU A N 1
ATOM 1694 C CA . LEU A 1 222 ? -1.729 -9.205 12.212 1.00 68.81 222 LEU A CA 1
ATOM 1695 C C . LEU A 1 222 ? -1.893 -8.414 13.513 1.00 68.81 222 LEU A C 1
ATOM 1697 O O . LEU A 1 222 ? -1.971 -7.192 13.504 1.00 68.81 222 LEU A O 1
ATOM 1701 N N . SER A 1 223 ? -1.962 -9.133 14.628 1.00 71.19 223 SER A N 1
ATOM 1702 C CA . SER A 1 223 ? -1.972 -8.583 15.986 1.00 71.19 223 SER A CA 1
ATOM 1703 C C . SER A 1 223 ? -1.180 -9.535 16.894 1.00 71.19 223 SER A C 1
ATOM 1705 O O . SER A 1 223 ? -0.482 -10.418 16.387 1.00 71.19 223 SER A O 1
ATOM 1707 N N . GLU A 1 224 ? -1.328 -9.439 18.218 1.00 72.31 224 GLU A N 1
ATOM 1708 C CA . GLU A 1 224 ? -0.812 -10.447 19.166 1.00 72.31 224 GLU A CA 1
ATOM 1709 C C . GLU A 1 224 ? -1.186 -11.887 18.768 1.00 72.31 224 GLU A C 1
ATOM 1711 O O . GLU A 1 224 ? -0.451 -12.837 19.031 1.00 72.31 224 GLU A O 1
ATOM 1716 N N . ARG A 1 225 ? -2.324 -12.062 18.088 1.00 74.31 225 ARG A N 1
ATOM 1717 C CA . ARG A 1 225 ? -2.657 -13.287 17.353 1.00 74.31 225 ARG A CA 1
ATOM 1718 C C . ARG A 1 225 ? -3.133 -12.918 15.954 1.00 74.31 225 ARG A C 1
ATOM 1720 O O . ARG A 1 225 ? -3.932 -11.993 15.845 1.00 74.31 225 ARG A O 1
ATOM 1727 N N . PRO A 1 226 ? -2.685 -13.580 14.877 1.00 74.75 226 PRO A N 1
ATOM 1728 C CA . PRO A 1 226 ? -3.227 -13.303 13.553 1.00 74.75 226 PRO A CA 1
ATOM 1729 C C . PRO A 1 226 ? -4.699 -13.720 13.455 1.00 74.75 226 PRO A C 1
ATOM 1731 O O . PRO A 1 226 ? -5.065 -14.811 13.905 1.00 74.75 226 PRO A O 1
ATOM 1734 N N . TRP A 1 227 ? -5.524 -12.883 12.835 1.00 76.19 227 TRP A N 1
ATOM 1735 C CA . TRP A 1 227 ? -6.940 -13.137 12.572 1.00 76.19 227 TRP A CA 1
ATOM 1736 C C . TRP A 1 227 ? -7.166 -13.240 11.070 1.00 76.19 227 TRP A C 1
ATOM 1738 O O . TRP A 1 227 ? -6.625 -12.444 10.308 1.00 76.19 227 TRP A O 1
ATOM 1748 N N . LEU A 1 228 ? -7.984 -14.197 10.649 1.00 76.88 228 LEU A N 1
ATOM 1749 C CA . LEU A 1 228 ? -8.510 -14.264 9.294 1.00 76.88 228 LEU A CA 1
ATOM 1750 C C . LEU A 1 228 ? -9.903 -13.638 9.289 1.00 76.88 228 LEU A C 1
ATOM 1752 O O . LEU A 1 228 ? -10.813 -14.137 9.955 1.00 76.88 228 LEU A O 1
ATOM 1756 N N . LEU A 1 229 ? -10.049 -12.549 8.548 1.00 75.12 229 LEU A N 1
ATOM 1757 C CA . LEU A 1 229 ? -11.327 -11.962 8.190 1.00 75.12 229 LEU A CA 1
ATOM 1758 C C . LEU A 1 229 ? -11.713 -12.551 6.846 1.00 75.12 229 LEU A C 1
ATOM 1760 O O . LEU A 1 229 ? -11.017 -12.329 5.858 1.00 75.12 229 LEU A O 1
ATOM 1764 N N . HIS A 1 230 ? -12.806 -13.297 6.825 1.00 72.25 230 HIS A N 1
ATOM 1765 C CA . HIS A 1 230 ? -13.315 -13.875 5.593 1.00 72.25 230 HIS A CA 1
ATOM 1766 C C . HIS A 1 230 ? -14.772 -13.500 5.385 1.00 72.25 230 HIS A C 1
ATOM 1768 O O . HIS A 1 230 ? -15.544 -13.326 6.338 1.00 72.25 230 HIS A O 1
ATOM 1774 N N . VAL A 1 231 ? -15.146 -13.376 4.120 1.00 66.00 231 VAL A N 1
ATOM 1775 C CA . VAL A 1 231 ? -16.506 -13.021 3.736 1.00 66.00 231 VAL A CA 1
ATOM 1776 C C . VAL A 1 231 ? -17.373 -14.279 3.756 1.00 66.00 231 VAL A C 1
ATOM 1778 O O . VAL A 1 231 ? -17.101 -15.267 3.079 1.00 66.00 231 VAL A O 1
ATOM 1781 N N . SER A 1 232 ? -18.442 -14.281 4.554 1.00 64.19 232 SER A N 1
ATOM 1782 C CA . SER A 1 232 ? -19.404 -15.383 4.623 1.00 64.19 232 SER A CA 1
ATOM 1783 C C . SER A 1 232 ? -20.781 -14.916 4.162 1.00 64.19 232 SER A C 1
ATOM 1785 O O . SER A 1 232 ? -21.534 -14.365 4.960 1.00 64.19 232 SER A O 1
ATOM 1787 N N . ARG A 1 233 ? -21.120 -15.161 2.888 1.00 64.75 233 ARG A N 1
ATOM 1788 C CA . ARG A 1 233 ? -22.381 -14.820 2.182 1.00 64.75 233 ARG A CA 1
ATOM 1789 C C . ARG A 1 233 ? -22.832 -13.347 2.285 1.00 64.75 233 ARG A C 1
ATOM 1791 O O . ARG A 1 233 ? -22.962 -12.726 1.244 1.00 64.75 233 ARG A O 1
ATOM 1798 N N . HIS A 1 234 ? -23.049 -12.795 3.483 1.00 65.50 234 HIS A N 1
ATOM 1799 C CA . HIS A 1 234 ? -23.450 -11.404 3.762 1.00 65.50 234 HIS A CA 1
ATOM 1800 C C . HIS A 1 234 ? -22.842 -10.813 5.055 1.00 65.50 234 HIS A C 1
ATOM 1802 O O . HIS A 1 234 ? -23.325 -9.801 5.557 1.00 65.50 234 HIS A O 1
ATOM 1808 N N . SER A 1 235 ? -21.829 -11.447 5.648 1.00 65.56 235 SER A N 1
ATOM 1809 C CA . SER A 1 235 ? -21.171 -10.956 6.866 1.00 65.56 235 SER A CA 1
ATOM 1810 C C . SER A 1 235 ? -19.667 -11.177 6.816 1.00 65.56 235 SER A C 1
ATOM 1812 O O . SER A 1 235 ? -19.190 -12.056 6.102 1.00 65.56 235 SER A O 1
ATOM 1814 N N . ILE A 1 236 ? -18.928 -10.414 7.616 1.00 70.62 236 ILE A N 1
ATOM 1815 C CA . ILE A 1 236 ? -17.514 -10.680 7.889 1.00 70.62 236 ILE A CA 1
ATOM 1816 C C . ILE A 1 236 ? -17.441 -11.618 9.087 1.00 70.62 236 ILE A C 1
ATOM 1818 O O . ILE A 1 236 ? -18.002 -11.329 10.145 1.00 70.62 236 ILE A O 1
ATOM 1822 N N . ALA A 1 237 ? -16.757 -12.741 8.916 1.00 74.56 237 ALA A N 1
ATOM 1823 C CA . ALA A 1 237 ? -16.449 -13.662 9.993 1.00 74.56 237 ALA A CA 1
ATOM 1824 C C . ALA A 1 237 ? -14.979 -13.507 10.401 1.00 74.56 237 ALA A C 1
ATOM 1826 O O . ALA A 1 237 ? -14.091 -13.392 9.555 1.00 74.56 237 ALA A O 1
ATOM 1827 N N . TYR A 1 238 ? -14.736 -13.506 11.712 1.00 75.44 238 TYR A N 1
ATOM 1828 C CA . TYR A 1 238 ? -13.414 -13.333 12.308 1.00 75.44 238 TYR A CA 1
ATOM 1829 C C . TYR A 1 238 ? -12.972 -14.656 12.913 1.00 75.44 238 TYR A C 1
ATOM 1831 O O . TYR A 1 238 ? -13.531 -15.111 13.911 1.00 75.44 238 TYR A O 1
ATOM 1839 N N . THR A 1 239 ? -11.946 -15.263 12.330 1.00 73.62 239 THR A N 1
ATOM 1840 C CA . THR A 1 239 ? -11.367 -16.501 12.849 1.00 73.62 239 THR A CA 1
ATOM 1841 C C . THR A 1 239 ? -9.973 -16.209 13.386 1.00 73.62 239 THR A C 1
ATOM 1843 O O . THR A 1 239 ? -9.052 -15.921 12.623 1.00 73.62 239 THR A O 1
ATOM 1846 N N . SER A 1 240 ? -9.800 -16.278 14.709 1.00 71.38 240 SER A N 1
ATOM 1847 C CA . SER A 1 240 ? -8.462 -16.217 15.307 1.00 71.38 240 SER A CA 1
ATOM 1848 C C . SER A 1 240 ? -7.679 -17.455 14.893 1.00 71.38 240 SER A C 1
ATOM 1850 O O . SER A 1 240 ? -8.135 -18.584 15.074 1.00 71.38 240 SER A O 1
ATOM 1852 N N . SER A 1 241 ? -6.461 -17.253 14.409 1.00 67.38 241 SER A N 1
ATOM 1853 C CA . SER A 1 241 ? -5.510 -18.346 14.267 1.00 67.38 241 SER A CA 1
ATOM 1854 C C . SER A 1 241 ? -4.886 -18.681 15.624 1.00 67.38 241 SER A C 1
ATOM 1856 O O . SER A 1 241 ? -4.751 -17.822 16.498 1.00 67.38 241 SER A O 1
ATOM 1858 N N . SER A 1 242 ? -4.470 -19.934 15.800 1.00 66.69 242 SER A N 1
ATOM 1859 C 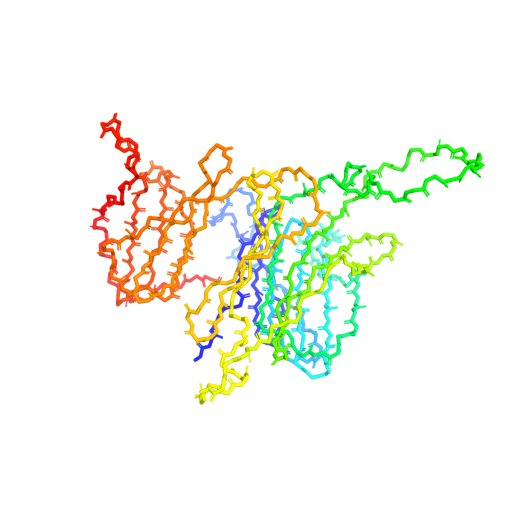CA . SER A 1 242 ? -3.575 -20.344 16.889 1.00 66.69 242 SER A CA 1
ATOM 1860 C C . SER A 1 242 ? -2.098 -20.104 16.546 1.00 66.69 242 SER A C 1
ATOM 1862 O O . SER A 1 242 ? -1.216 -20.670 17.190 1.00 66.69 242 SER A O 1
ATOM 1864 N N . PHE A 1 243 ? -1.822 -19.341 15.484 1.00 69.50 243 PHE A N 1
ATOM 1865 C CA . PHE A 1 243 ? -0.473 -19.069 15.014 1.00 69.50 243 PHE A CA 1
ATOM 1866 C C . PHE A 1 243 ? 0.213 -18.043 15.925 1.00 69.50 243 PHE A C 1
ATOM 1868 O O . PHE A 1 243 ? -0.441 -17.227 16.575 1.00 69.50 243 PHE A O 1
ATOM 1875 N N . GLN A 1 244 ? 1.541 -18.105 15.992 1.00 76.75 244 GLN A N 1
ATOM 1876 C CA . GLN A 1 244 ? 2.340 -17.170 16.782 1.00 76.75 244 GLN A CA 1
ATOM 1877 C C . GLN A 1 244 ? 2.270 -15.732 16.225 1.00 76.75 244 GLN A C 1
ATOM 1879 O O . GLN A 1 244 ? 1.903 -15.554 15.060 1.00 76.75 244 GLN A O 1
ATOM 1884 N N . PRO A 1 245 ? 2.638 -14.704 17.012 1.00 80.25 245 PRO A N 1
ATOM 1885 C CA . PRO A 1 245 ? 2.705 -13.334 16.514 1.00 80.25 245 PRO A CA 1
ATOM 1886 C C . PRO A 1 245 ? 3.594 -13.241 15.269 1.00 80.25 245 PRO A C 1
ATOM 1888 O O . PRO A 1 245 ? 4.715 -13.755 15.248 1.00 80.25 245 PRO A O 1
ATOM 1891 N N . ALA A 1 246 ? 3.093 -12.581 14.229 1.00 78.69 246 ALA A N 1
ATOM 1892 C CA . ALA A 1 246 ? 3.817 -12.349 12.987 1.00 78.69 246 ALA A CA 1
ATOM 1893 C C . ALA A 1 246 ? 3.866 -10.850 12.691 1.00 78.69 246 ALA A C 1
ATOM 1895 O O . ALA A 1 246 ? 2.925 -10.116 12.973 1.00 78.69 246 ALA A O 1
ATOM 1896 N N . THR A 1 247 ? 4.976 -10.405 12.113 1.00 79.56 247 THR A N 1
ATOM 1897 C CA . THR A 1 247 ? 5.230 -8.993 11.795 1.00 79.56 247 THR A CA 1
ATOM 1898 C C . THR A 1 247 ? 4.761 -8.616 10.397 1.00 79.56 247 THR A C 1
ATOM 1900 O O . THR A 1 247 ? 4.360 -7.482 10.173 1.00 79.56 247 THR A O 1
ATOM 1903 N N . HIS A 1 248 ? 4.832 -9.555 9.451 1.00 81.69 248 HIS A N 1
ATOM 1904 C CA . HIS A 1 248 ? 4.428 -9.348 8.065 1.00 81.69 248 HIS A CA 1
ATOM 1905 C C . HIS A 1 248 ? 3.796 -10.622 7.522 1.00 81.69 248 HIS A C 1
ATOM 1907 O O . HIS A 1 248 ? 4.124 -11.731 7.957 1.00 81.69 248 HIS A O 1
ATOM 1913 N N . THR A 1 249 ? 2.912 -10.451 6.548 1.00 79.25 249 THR A N 1
ATOM 1914 C CA . THR A 1 249 ? 2.302 -11.553 5.819 1.00 79.25 249 THR A CA 1
ATOM 1915 C C . THR A 1 249 ? 2.164 -11.192 4.349 1.00 79.25 249 THR A C 1
ATOM 1917 O O . THR A 1 249 ? 1.983 -10.023 4.009 1.00 79.25 249 THR A O 1
ATOM 1920 N N . THR A 1 250 ? 2.281 -12.184 3.475 1.00 79.25 250 THR A N 1
ATOM 1921 C CA . THR A 1 250 ? 1.967 -12.034 2.054 1.00 79.25 250 THR A CA 1
ATOM 1922 C C . THR A 1 250 ? 1.402 -13.334 1.500 1.00 79.25 250 THR A C 1
ATOM 1924 O O . THR A 1 250 ? 1.779 -14.425 1.940 1.00 79.25 250 THR A O 1
ATOM 1927 N N . CYS A 1 251 ? 0.502 -13.227 0.531 1.00 74.44 251 CYS A N 1
ATOM 1928 C CA . CYS A 1 251 ? -0.011 -14.383 -0.189 1.00 74.44 251 CYS A CA 1
ATOM 1929 C C . CYS A 1 251 ? 1.086 -14.956 -1.095 1.00 74.44 251 CYS A C 1
ATOM 1931 O O . CYS A 1 251 ? 1.851 -14.222 -1.722 1.00 74.44 251 CYS A O 1
ATOM 1933 N N . VAL A 1 252 ? 1.168 -16.283 -1.166 1.00 78.50 252 VAL A N 1
ATOM 1934 C CA . VAL A 1 252 ? 2.104 -16.998 -2.035 1.00 78.50 252 VAL A CA 1
ATOM 1935 C C . VAL A 1 252 ? 1.356 -18.120 -2.729 1.00 78.50 252 VAL A C 1
ATOM 1937 O O . VAL A 1 252 ? 0.740 -18.961 -2.081 1.00 78.50 252 VAL A O 1
ATOM 1940 N N . SER A 1 253 ? 1.463 -18.170 -4.053 1.00 76.75 253 SER A N 1
ATOM 1941 C CA . SER A 1 253 ? 0.984 -19.301 -4.837 1.00 76.75 253 SER A CA 1
ATOM 1942 C C . SER A 1 253 ? 2.170 -20.031 -5.450 1.00 76.75 253 SER A C 1
ATOM 1944 O O . SER A 1 253 ? 3.034 -19.435 -6.091 1.00 76.75 253 SER A O 1
ATOM 1946 N N . SER A 1 254 ? 2.239 -21.336 -5.218 1.00 78.31 254 SER A N 1
ATOM 1947 C CA . SER A 1 254 ? 3.240 -22.224 -5.803 1.00 78.31 254 SER A CA 1
ATOM 1948 C C . SER A 1 254 ? 2.592 -23.555 -6.154 1.00 78.31 254 SER A C 1
ATOM 1950 O O . SER A 1 254 ? 1.557 -23.908 -5.595 1.00 78.31 254 SER A O 1
ATOM 1952 N N . PHE A 1 255 ? 3.226 -24.339 -7.027 1.00 75.81 255 PHE A N 1
ATOM 1953 C CA . PHE A 1 255 ? 2.715 -25.663 -7.396 1.00 75.81 255 PHE A CA 1
ATOM 1954 C C . PHE A 1 255 ? 2.438 -26.564 -6.174 1.00 75.81 255 PHE A C 1
ATOM 1956 O O . PHE A 1 255 ? 1.441 -27.276 -6.145 1.00 75.81 255 PHE A O 1
ATOM 1963 N N . ASN A 1 256 ? 3.280 -26.484 -5.136 1.00 74.94 256 ASN A N 1
ATOM 1964 C CA . ASN A 1 256 ? 3.138 -27.281 -3.911 1.00 74.94 256 ASN A CA 1
ATOM 1965 C C . ASN A 1 256 ? 2.179 -26.664 -2.878 1.00 74.94 256 ASN A C 1
ATOM 1967 O O . ASN A 1 256 ? 1.786 -27.337 -1.930 1.00 74.94 256 ASN A O 1
ATOM 1971 N N . CYS A 1 257 ? 1.849 -25.380 -3.013 1.00 73.31 257 CYS A N 1
ATOM 1972 C CA . CYS A 1 257 ? 1.006 -24.641 -2.081 1.00 73.31 257 CYS A CA 1
ATOM 1973 C C . CYS A 1 257 ? 0.264 -23.544 -2.863 1.00 73.31 257 CYS A C 1
ATOM 1975 O O . CYS A 1 257 ? 0.759 -22.415 -2.939 1.00 73.31 257 CYS A O 1
ATOM 1977 N N . PRO A 1 258 ? -0.863 -23.878 -3.523 1.00 76.00 258 PRO A N 1
ATOM 1978 C CA . P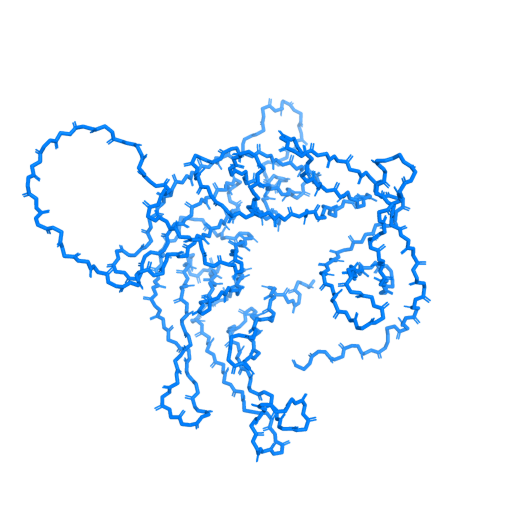RO A 1 258 ? -1.563 -22.945 -4.407 1.00 76.00 258 PRO A CA 1
ATOM 1979 C C . PRO A 1 258 ? -2.244 -21.805 -3.636 1.00 76.00 258 PRO A C 1
ATOM 1981 O O . PRO A 1 258 ? -2.285 -20.687 -4.140 1.00 76.00 258 PRO A O 1
ATOM 1984 N N . ASN A 1 259 ? -2.690 -22.081 -2.404 1.00 78.62 259 ASN A N 1
ATOM 1985 C CA . ASN A 1 259 ? -3.335 -21.136 -1.484 1.00 78.62 259 ASN A CA 1
ATOM 1986 C C . ASN A 1 259 ? -2.462 -20.940 -0.235 1.00 78.62 259 ASN A C 1
ATOM 1988 O O . ASN A 1 259 ? -2.848 -21.290 0.887 1.00 78.62 259 ASN A O 1
ATOM 1992 N N . GLY A 1 260 ? -1.224 -20.503 -0.459 1.00 80.56 260 GLY A N 1
ATOM 1993 C CA . GLY A 1 260 ? -0.233 -20.293 0.586 1.00 80.56 260 GLY A CA 1
ATOM 1994 C C . GLY A 1 260 ? -0.264 -18.880 1.160 1.00 80.56 260 GLY A C 1
ATOM 1995 O O . GLY A 1 260 ? -0.529 -17.902 0.466 1.00 80.56 260 GLY A O 1
ATOM 1996 N N . ILE A 1 261 ? 0.078 -18.774 2.437 1.00 80.81 261 ILE A N 1
ATOM 1997 C CA . ILE A 1 261 ? 0.333 -17.525 3.145 1.00 80.81 261 ILE A CA 1
ATOM 1998 C C . ILE A 1 261 ? 1.714 -17.632 3.779 1.00 80.81 261 ILE A C 1
ATOM 2000 O O . ILE A 1 261 ? 2.021 -18.600 4.476 1.00 80.81 261 ILE A O 1
ATOM 2004 N N . LEU A 1 262 ? 2.556 -16.637 3.531 1.00 83.50 262 LEU A N 1
ATOM 2005 C CA . LEU A 1 262 ? 3.894 -16.546 4.089 1.00 83.50 262 LEU A CA 1
ATOM 2006 C C . LEU A 1 262 ? 3.897 -15.573 5.266 1.00 83.50 262 LEU A C 1
ATOM 2008 O O . LEU A 1 262 ? 3.766 -14.371 5.064 1.00 83.50 262 LEU A O 1
ATOM 2012 N N . PHE A 1 263 ? 4.094 -16.082 6.478 1.00 82.94 263 PHE A N 1
ATOM 2013 C CA . PHE A 1 263 ? 4.242 -15.278 7.687 1.00 82.94 263 PHE A CA 1
ATOM 2014 C C . PHE A 1 263 ? 5.716 -15.048 8.025 1.00 82.94 263 PHE A C 1
ATOM 2016 O O . PHE A 1 263 ? 6.531 -15.975 8.010 1.00 82.94 263 PHE A O 1
ATOM 2023 N N . VAL A 1 264 ? 6.043 -13.812 8.400 1.00 84.50 264 VAL A N 1
ATOM 2024 C CA . VAL A 1 264 ? 7.348 -13.421 8.943 1.00 84.50 264 VAL A CA 1
ATOM 2025 C C . VAL A 1 264 ? 7.205 -13.212 10.450 1.00 84.50 264 VAL A C 1
ATOM 2027 O O . VAL A 1 264 ? 6.717 -12.172 10.890 1.00 84.50 264 VAL A O 1
ATOM 2030 N N . ALA A 1 265 ? 7.618 -14.199 11.239 1.00 84.06 265 ALA A N 1
ATOM 2031 C CA . ALA A 1 265 ? 7.638 -14.157 12.702 1.00 84.06 265 ALA A CA 1
ATOM 2032 C C . ALA A 1 265 ? 9.098 -14.150 13.201 1.00 84.06 265 ALA A C 1
ATOM 2034 O O . ALA A 1 265 ? 9.944 -13.461 12.628 1.00 84.06 265 ALA A O 1
ATOM 2035 N N . ASP A 1 266 ? 9.420 -14.937 14.231 1.00 81.38 266 ASP A N 1
ATOM 2036 C CA . ASP A 1 266 ? 10.807 -15.268 14.591 1.00 81.38 266 ASP A CA 1
ATOM 2037 C C . ASP A 1 266 ? 11.544 -15.974 13.434 1.00 81.38 266 ASP A C 1
ATOM 2039 O O . ASP A 1 266 ? 12.757 -15.825 13.257 1.00 81.38 266 ASP A O 1
ATOM 2043 N N . LYS A 1 267 ? 10.792 -16.727 12.625 1.00 83.69 267 LYS A N 1
ATOM 2044 C CA . LYS A 1 267 ? 11.224 -17.406 11.403 1.00 83.69 267 LYS A CA 1
ATOM 2045 C C . LYS A 1 267 ? 10.249 -17.124 10.261 1.00 83.69 267 LYS A C 1
ATOM 2047 O O . LYS A 1 267 ? 9.204 -16.498 10.434 1.00 83.69 267 LYS A O 1
ATOM 2052 N N . LEU A 1 268 ? 10.611 -17.589 9.068 1.00 83.44 268 LEU A N 1
ATOM 2053 C CA . LEU A 1 268 ? 9.733 -17.568 7.906 1.00 83.44 268 LEU A CA 1
ATOM 2054 C C . LEU A 1 268 ? 8.861 -18.832 7.893 1.00 83.44 268 LEU A C 1
ATOM 2056 O O . LEU A 1 268 ? 9.393 -19.941 7.969 1.00 83.44 268 LEU A O 1
ATOM 2060 N N . HIS A 1 269 ? 7.543 -18.667 7.781 1.00 82.38 269 HIS A N 1
ATOM 2061 C CA . HIS A 1 269 ? 6.578 -19.769 7.793 1.00 82.38 269 HIS A CA 1
ATOM 2062 C C . HIS A 1 269 ? 5.682 -19.721 6.563 1.00 82.38 269 HIS A C 1
ATOM 2064 O O . HIS A 1 269 ? 5.012 -18.720 6.337 1.00 82.38 269 HIS A O 1
ATOM 2070 N N . LEU A 1 270 ? 5.624 -20.815 5.803 1.00 83.62 270 LEU A N 1
ATOM 2071 C CA . LEU A 1 270 ? 4.655 -20.997 4.724 1.00 83.62 270 LEU A CA 1
ATOM 2072 C C . LEU A 1 270 ? 3.494 -21.853 5.239 1.00 83.62 270 LEU A C 1
ATOM 2074 O O . LEU A 1 270 ? 3.687 -23.002 5.627 1.00 83.62 270 LEU A O 1
ATOM 2078 N N . VAL A 1 271 ? 2.293 -21.292 5.249 1.00 80.94 271 VAL A N 1
ATOM 2079 C CA . VAL A 1 271 ? 1.078 -21.927 5.767 1.00 80.94 271 VAL A CA 1
ATOM 2080 C C . VAL A 1 271 ? 0.079 -22.066 4.627 1.00 80.94 271 VAL A C 1
ATOM 2082 O O . VAL A 1 271 ? -0.011 -21.175 3.792 1.00 80.94 271 VAL A O 1
ATOM 2085 N N . SER A 1 272 ? -0.667 -23.169 4.566 1.00 76.62 272 SER A N 1
ATOM 2086 C CA . SER A 1 272 ? -1.740 -23.327 3.580 1.00 76.62 272 SER A CA 1
ATOM 2087 C C . SER A 1 272 ? -3.094 -23.150 4.254 1.00 76.62 272 SER A C 1
ATOM 2089 O O . SER A 1 272 ? -3.344 -23.713 5.326 1.00 76.62 272 SER A O 1
ATOM 2091 N N . LEU A 1 273 ? -3.975 -22.378 3.619 1.00 66.75 273 LEU A N 1
ATOM 2092 C CA . LEU A 1 273 ? -5.383 -22.340 3.993 1.00 66.75 273 LEU A CA 1
ATOM 2093 C C . LEU A 1 273 ? -6.060 -23.618 3.495 1.00 66.75 273 LEU A C 1
ATOM 2095 O O . LEU A 1 273 ? -6.164 -23.841 2.288 1.00 66.75 273 LEU A O 1
ATOM 2099 N N . ILE A 1 274 ? -6.524 -24.454 4.427 1.00 65.19 274 ILE A N 1
ATOM 2100 C CA . ILE A 1 274 ? -7.283 -25.664 4.108 1.00 65.19 274 ILE A CA 1
ATOM 2101 C C . ILE A 1 274 ? -8.697 -25.506 4.659 1.00 65.19 274 ILE A C 1
ATOM 2103 O O . ILE A 1 274 ? -8.910 -25.294 5.854 1.00 65.19 274 ILE A O 1
ATOM 2107 N N . GLN A 1 275 ? -9.682 -25.640 3.779 1.00 54.66 275 GLN A N 1
ATOM 2108 C CA . GLN A 1 275 ? -11.079 -25.705 4.179 1.00 54.66 275 GLN A CA 1
ATOM 2109 C C . GLN A 1 275 ? -11.401 -27.132 4.631 1.00 54.66 275 GLN A C 1
ATOM 2111 O O . GLN A 1 275 ? -11.391 -28.062 3.824 1.00 54.66 275 GLN A O 1
ATOM 2116 N N . LEU A 1 276 ? -11.665 -27.325 5.927 1.00 43.22 276 LEU A N 1
ATOM 2117 C CA . LEU A 1 276 ? -12.088 -28.624 6.445 1.00 43.22 276 LEU A CA 1
ATOM 2118 C C . LEU A 1 276 ? -13.563 -28.845 6.084 1.00 43.22 276 LEU A C 1
ATOM 2120 O O . LEU A 1 276 ? -14.448 -28.096 6.494 1.00 43.22 276 LEU A O 1
ATOM 2124 N N . THR A 1 277 ? -13.835 -29.888 5.302 1.00 35.88 277 THR A N 1
ATOM 2125 C CA . THR A 1 277 ? -15.174 -30.234 4.792 1.00 35.88 277 THR A CA 1
ATOM 2126 C C . THR A 1 277 ? -16.124 -30.814 5.846 1.00 35.88 277 THR A C 1
ATOM 2128 O O . THR A 1 277 ? -17.303 -31.003 5.554 1.00 35.88 277 THR A O 1
ATOM 2131 N N . LEU A 1 278 ? -15.675 -31.033 7.086 1.00 36.91 278 LEU A N 1
ATOM 2132 C CA . LEU A 1 278 ? -16.546 -31.372 8.215 1.00 36.91 278 LEU A CA 1
ATOM 2133 C C . LEU A 1 278 ? -16.780 -30.141 9.098 1.00 36.91 278 LEU A C 1
ATOM 2135 O O . LEU A 1 278 ? -16.091 -29.925 10.087 1.00 36.91 278 LEU A O 1
ATOM 2139 N N . GLY A 1 279 ? -17.784 -29.346 8.722 1.00 35.47 279 GLY A N 1
ATOM 2140 C CA . GLY A 1 279 ? -18.348 -28.288 9.564 1.00 35.47 279 GLY A CA 1
ATOM 2141 C C . GLY A 1 279 ? -17.616 -26.951 9.489 1.00 35.47 279 GLY A C 1
ATOM 2142 O O . GLY A 1 279 ? -16.912 -26.605 10.424 1.00 35.47 279 GLY A O 1
ATOM 2143 N N . ALA A 1 280 ? -17.821 -26.205 8.394 1.00 36.53 280 ALA A N 1
ATOM 2144 C CA . ALA A 1 280 ? -17.690 -24.739 8.263 1.00 36.53 280 ALA A CA 1
ATOM 2145 C C . ALA A 1 280 ? -16.542 -24.029 9.025 1.00 36.53 280 ALA A C 1
ATOM 2147 O O . ALA A 1 280 ? -16.679 -22.864 9.387 1.00 36.53 280 ALA A O 1
ATOM 2148 N N . THR A 1 281 ? -15.416 -24.703 9.255 1.00 36.31 281 THR A N 1
ATOM 2149 C CA . THR A 1 281 ? -14.287 -24.178 10.026 1.00 36.31 281 THR A CA 1
ATOM 2150 C C . THR A 1 281 ? -13.074 -24.161 9.108 1.00 36.31 281 THR A C 1
ATOM 2152 O O . THR A 1 281 ? -12.610 -25.209 8.653 1.00 36.31 281 THR A O 1
ATOM 2155 N N . LEU A 1 282 ? -12.580 -22.964 8.794 1.00 45.38 282 LEU A N 1
ATOM 2156 C CA . LEU A 1 282 ? -11.303 -22.790 8.108 1.00 45.38 282 LEU A CA 1
ATOM 2157 C C . LEU A 1 282 ? -10.186 -23.067 9.115 1.00 45.38 282 LEU A C 1
ATOM 2159 O O . LEU A 1 282 ? -10.153 -22.468 10.189 1.00 45.38 282 LEU A O 1
ATOM 2163 N N . ALA A 1 283 ? -9.282 -23.987 8.783 1.00 42.16 283 ALA A N 1
ATOM 2164 C CA . ALA A 1 283 ? -8.128 -24.301 9.614 1.00 42.16 283 ALA A CA 1
ATOM 2165 C C . ALA A 1 283 ? -6.842 -23.983 8.850 1.00 42.16 283 ALA A C 1
ATOM 2167 O O . ALA A 1 283 ? -6.666 -24.352 7.688 1.00 42.16 283 ALA A O 1
ATOM 2168 N N . LEU A 1 284 ? -5.914 -23.304 9.521 1.00 46.19 284 LEU A N 1
ATOM 2169 C CA . LEU A 1 284 ? -4.564 -23.110 9.009 1.00 46.19 284 LEU A CA 1
ATOM 2170 C C . LEU A 1 284 ? -3.775 -24.399 9.247 1.00 46.19 284 LEU A C 1
ATOM 2172 O O . LEU A 1 284 ? -3.433 -24.729 10.384 1.00 46.19 284 LEU A O 1
ATOM 2176 N N . SER A 1 285 ? -3.493 -25.138 8.176 1.00 39.34 285 SER A N 1
ATOM 2177 C CA . SER A 1 285 ? -2.608 -26.297 8.245 1.00 39.34 285 SER A CA 1
ATOM 2178 C C . SER A 1 285 ? -1.174 -25.839 8.017 1.00 39.34 285 SER A C 1
ATOM 2180 O O . SER A 1 285 ? -0.833 -25.247 6.988 1.00 39.34 285 SER A O 1
ATOM 2182 N N . SER A 1 286 ? -0.327 -26.084 9.012 1.00 38.44 286 SER A N 1
ATOM 2183 C CA . SER A 1 286 ? 1.077 -25.685 8.985 1.00 38.44 286 SER A CA 1
ATOM 2184 C C . SER A 1 286 ? 1.903 -26.747 8.261 1.00 38.44 286 SER A C 1
ATOM 2186 O O . SER A 1 286 ? 2.108 -27.833 8.798 1.00 38.44 286 SER A O 1
ATOM 2188 N N . TYR A 1 287 ? 2.432 -26.432 7.078 1.00 35.47 287 TYR A N 1
ATOM 2189 C CA . TYR A 1 287 ? 3.535 -27.203 6.503 1.00 35.47 287 TYR A CA 1
ATOM 2190 C C . TYR A 1 287 ? 4.847 -26.540 6.925 1.00 35.47 287 TYR A C 1
ATOM 2192 O O . TYR A 1 287 ? 5.175 -25.434 6.501 1.00 35.47 287 TYR A O 1
ATOM 2200 N N . PHE A 1 288 ? 5.608 -27.196 7.800 1.00 32.28 288 PHE A N 1
ATOM 2201 C CA . PHE A 1 288 ? 6.892 -26.671 8.258 1.00 32.28 288 PHE A CA 1
ATOM 2202 C C . PHE A 1 288 ? 7.950 -26.814 7.162 1.00 32.28 288 PHE A C 1
ATOM 2204 O O . PHE A 1 288 ? 8.688 -27.793 7.118 1.00 32.28 288 PHE A O 1
ATOM 2211 N N . TYR A 1 289 ? 8.077 -25.802 6.309 1.00 33.44 289 TYR A N 1
ATOM 2212 C CA . TYR A 1 289 ? 9.326 -25.556 5.598 1.00 33.44 289 TYR A CA 1
ATOM 2213 C C . TYR A 1 289 ? 10.110 -24.505 6.380 1.00 33.44 289 TYR A C 1
ATOM 2215 O O . TYR A 1 289 ? 9.942 -23.305 6.182 1.00 33.44 289 TYR A O 1
ATOM 2223 N N . THR A 1 290 ? 10.939 -24.946 7.328 1.00 27.22 290 THR A N 1
ATOM 2224 C CA . THR A 1 290 ? 11.840 -24.046 8.053 1.00 27.22 290 THR A CA 1
ATOM 2225 C C . THR A 1 290 ? 12.994 -23.652 7.140 1.00 27.22 290 THR A C 1
ATOM 2227 O O . THR A 1 290 ? 13.975 -24.387 7.016 1.00 27.22 290 THR A O 1
ATOM 2230 N N . TRP A 1 291 ? 12.901 -22.485 6.512 1.00 28.42 291 TRP A N 1
ATOM 2231 C CA . TRP A 1 291 ? 14.054 -21.868 5.866 1.00 28.42 291 TRP A CA 1
ATOM 2232 C C . TRP A 1 291 ? 14.818 -21.076 6.929 1.00 28.42 291 TRP A C 1
ATOM 2234 O O . TRP A 1 291 ? 14.301 -20.125 7.513 1.00 28.42 291 TRP A O 1
ATOM 2244 N N . SER A 1 292 ? 16.045 -21.503 7.234 1.00 23.25 292 SER A N 1
ATOM 2245 C CA . SER A 1 292 ? 16.940 -20.748 8.112 1.00 23.25 292 SER A CA 1
ATOM 2246 C C . SER A 1 292 ? 17.333 -19.455 7.398 1.00 23.25 292 SER A C 1
ATOM 2248 O O . SER A 1 292 ? 18.036 -19.495 6.387 1.00 23.25 292 SER A O 1
ATOM 2250 N N . CYS A 1 293 ? 16.844 -18.314 7.892 1.00 25.92 293 CYS A N 1
ATOM 2251 C CA . CYS A 1 293 ? 17.141 -16.987 7.360 1.00 25.92 293 CYS A CA 1
ATOM 2252 C C . CYS A 1 293 ? 18.639 -16.672 7.472 1.00 25.92 293 CYS A C 1
ATOM 2254 O O . CYS A 1 293 ? 19.106 -16.034 8.413 1.00 25.92 293 CYS A O 1
ATOM 2256 N N . ARG A 1 294 ? 19.406 -17.065 6.458 1.00 21.03 294 ARG A N 1
ATOM 2257 C CA . ARG A 1 294 ? 20.646 -16.392 6.084 1.00 21.03 294 ARG A CA 1
ATOM 2258 C C . ARG A 1 294 ? 20.507 -15.987 4.624 1.00 21.03 294 ARG A C 1
ATOM 2260 O O . ARG A 1 294 ? 20.758 -16.787 3.736 1.00 21.03 294 ARG A O 1
ATOM 2267 N N . LYS A 1 295 ? 20.116 -14.722 4.426 1.00 24.42 295 LYS A N 1
ATOM 2268 C CA . LYS A 1 295 ? 20.006 -14.010 3.141 1.00 24.42 295 LYS A CA 1
ATOM 2269 C C . LYS A 1 295 ? 18.867 -14.483 2.228 1.00 24.42 295 LYS A C 1
ATOM 2271 O O . LYS A 1 295 ? 19.098 -15.186 1.252 1.00 24.42 295 LYS A O 1
ATOM 2276 N N . LEU A 1 296 ? 17.658 -13.976 2.474 1.00 23.61 296 LEU A N 1
ATOM 2277 C CA . LEU A 1 296 ? 16.719 -13.749 1.375 1.00 23.61 296 LEU A CA 1
ATOM 2278 C C . LEU A 1 296 ? 17.132 -12.425 0.709 1.00 23.61 296 LEU A C 1
ATOM 2280 O O . LEU A 1 296 ? 16.753 -11.346 1.156 1.00 23.61 296 LEU A O 1
ATOM 2284 N N . PHE A 1 297 ? 18.005 -12.504 -0.297 1.00 21.41 297 PHE A N 1
ATOM 2285 C CA . PHE A 1 297 ? 18.135 -11.428 -1.276 1.00 21.41 297 PHE A CA 1
ATOM 2286 C C . PHE A 1 297 ? 16.923 -11.543 -2.200 1.00 21.41 297 PHE A C 1
ATOM 2288 O O . PHE A 1 297 ? 16.875 -12.427 -3.050 1.00 21.41 297 PHE A O 1
ATOM 2295 N N . LEU A 1 298 ? 15.934 -10.681 -1.998 1.00 24.00 298 LEU A N 1
ATOM 2296 C CA . LEU A 1 298 ? 15.062 -10.265 -3.088 1.00 24.00 298 LEU A CA 1
ATOM 2297 C C . LEU A 1 298 ? 15.823 -9.133 -3.785 1.00 24.00 298 LEU A C 1
ATOM 2299 O O . LEU A 1 298 ? 16.154 -8.139 -3.138 1.00 24.00 298 LEU A O 1
ATOM 2303 N N . LEU A 1 299 ? 16.241 -9.394 -5.026 1.00 26.89 299 LEU A N 1
ATOM 2304 C CA . LEU A 1 299 ? 17.024 -8.490 -5.878 1.00 26.89 299 LEU A CA 1
ATOM 2305 C C . LEU A 1 299 ? 16.356 -7.122 -6.056 1.00 26.89 299 LEU A C 1
ATOM 2307 O O . LEU A 1 299 ? 15.111 -7.096 -6.162 1.00 26.89 299 LEU A O 1
#

pLDDT: mean 70.14, std 19.14, range [21.03, 94.19]

Foldseek 3Di:
DPAFQDDFDDDPQKGWGDGQFWIKIWFADCVGPVSGNPDPDIDMDTDGDPATWQHWDDADQWIWTFGQVQTKIWIWGWDDPDVVDIDIDTLDMDGDPFHWQYKDWDRDQDDCPPWPPDDDDDDDDDDDDPDPDFGKTWMWTWGQQGKIWIWIQTSPPGIDTQDMDHDDDPDPDDDDSSQFTFNYWDWAPAVAIWIWTQTNVRDIDIDGGRTDDDDADWDWDADQWIWIFHHDNRDTDIHTAPDGHFDDKDFDDDPVARGWMWTHDVFIFIWHFDDDPPPGDTHTHGDDPTDDDDDPPPD

Organism: NCBI:txid2320716

Sequence (299 aa):
MKGLLNGTYVSDGLLVQIHRAGVKFCLPTTAAHVKGFPFSLPFCTSRCPDNSISSGAVGHNAIIVATSTPCFLFVLGVRSSAAYQHELYEIQRLRLQHEVSCIFMPEQEINFKELLLDGDIAKKDIQETPCNGDALHLTVIGTHVPSVEALSLLHSQGFRFLAMGEITLDNALVTPLSSCIPEDVRLILVDRFYVLAGLTNGMLLQVFVPLRDSLDADVVVLSERPWLLHVSRHSIAYTSSSFQPATHTTCVSSFNCPNGILFVADKLHLVSLIQLTLGATLALSSYFYTWSCRKLFLL